Protein AF-A0AAV1RDE3-F1 (afdb_monomer)

Mean predicted aligned error: 12.24 Å

InterPro domains:
  IPR005097 Saccharopine dehydrogenase, NADP binding domain [PF03435] (43-153)
  IPR036291 NAD(P)-binding domain superfamily [SSF51735] (40-179)

pLDDT: mean 77.21, std 23.27, range [25.08, 98.44]

Nearest PDB structures (foldseek):
  8r0c-assembly1_A  TM=6.134E-01  e=8.238E-04  synthetic construct
  8r0c-assembly1_B  TM=4.879E-01  e=3.044E-04  synthetic construct
  8ij8-assembly1_D  TM=4.360E-01  e=4.706E-04  Burkholderia gladioli BSR3
  6le3-assembly1_E  TM=4.334E-01  e=4.420E-03  Lentibacter algarum
  6le3-assembly1_F  TM=4.110E-01  e=5.006E-03  Lentibacter algarum

Foldseek 3Di:
DDDDDDDDPPPPDDPPPPPPDDPDPPDPQLADDDDPVCQAEEDEQACCLPDPSVVVLQVCCRHRVRYQYEYEEQDVVSQVVSCVVSDPSYYYDYADQPDDPDLVSDDHDDQPPDPDPRRLVSCLVVVHAEEDQDQHPNSVVRSVVCVVSNVVSVYHYHYNCHVVPNVVVVVVVVVQVVCVVPDPDHDDDDD

Radius of gyration: 23.21 Å; Cα contacts (8 Å, |Δi|>4): 232; chains: 1; bounding box: 44×48×89 Å

Secondary structure (DSSP, 8-state):
-PPPPP-----------------------------GGGTT-EEEEETTTSHHHHHHHHHHHHH-TT-EEEEEES-HHHHHHHHHHH-TTEEEEE--SS----TTS------SS-SS-HHHHHHHHTT--EE-----HHHHHHHHHTHHHHHHTT--EE-S-BTTTBHHHHHHHHHHHHHHHH-SSPPP---

Sequence (191 aa):
MARQPLLLSKSSISVNACIKERKHDNSNSNTVQLPEKTRNSRVLVLGGTGRVGGSTAIALSKFFPDLRIIIGGRNREKGDAMVAQLGKNSEFTEVNIEIVDSLEAALNGPFQQAEKCNVLEAAIETKTAYVDVCDDTSYALRAKSLKDRALAANIPAITTGGIYPGVSNVMAAELVRAAETESEGKPERLR

Organism: NCBI:txid77055

Structure (mmCIF, N/CA/C/O backbone):
data_AF-A0AAV1RDE3-F1
#
_entry.id   AF-A0AAV1RDE3-F1
#
loop_
_atom_site.group_PDB
_atom_site.id
_atom_site.type_symbol
_atom_site.label_atom_id
_atom_site.label_alt_id
_atom_site.label_comp_id
_atom_site.label_asym_id
_atom_site.label_entity_id
_atom_site.label_seq_id
_atom_site.pdbx_PDB_ins_code
_atom_site.Cartn_x
_atom_site.Cartn_y
_atom_site.Cartn_z
_atom_site.occupancy
_atom_site.B_iso_or_equiv
_atom_site.auth_seq_id
_atom_site.auth_comp_id
_atom_site.auth_asym_id
_atom_site.auth_atom_id
_atom_site.pdbx_PDB_model_num
ATOM 1 N N . MET A 1 1 ? 0.126 30.119 67.493 1.00 44.28 1 MET A N 1
ATOM 2 C CA . MET A 1 1 ? -0.283 28.799 66.962 1.00 44.28 1 MET A CA 1
ATOM 3 C C . MET A 1 1 ? 0.160 28.710 65.511 1.00 44.28 1 MET A C 1
ATOM 5 O O . MET A 1 1 ? -0.408 29.388 64.666 1.00 44.28 1 MET A O 1
ATOM 9 N N . ALA A 1 2 ? 1.245 27.979 65.252 1.00 34.59 2 ALA A N 1
ATOM 10 C CA . ALA A 1 2 ? 1.841 27.828 63.927 1.00 34.59 2 ALA A CA 1
ATOM 11 C C . ALA A 1 2 ? 1.075 26.777 63.104 1.00 34.59 2 ALA A C 1
ATOM 13 O O . ALA A 1 2 ? 0.724 25.721 63.627 1.00 34.59 2 ALA A O 1
ATOM 14 N N . ARG A 1 3 ? 0.808 27.077 61.826 1.00 36.53 3 ARG A N 1
ATOM 15 C CA . ARG A 1 3 ? 0.203 26.148 60.861 1.00 36.53 3 ARG A CA 1
ATOM 16 C C . ARG A 1 3 ? 1.243 25.110 60.427 1.00 36.53 3 ARG A C 1
ATOM 18 O O . ARG A 1 3 ? 2.284 25.484 59.896 1.00 36.53 3 ARG A O 1
ATOM 25 N N . GLN A 1 4 ? 0.949 23.827 60.629 1.00 33.81 4 GLN A N 1
ATOM 26 C CA . GLN A 1 4 ? 1.678 22.727 59.992 1.00 33.81 4 GLN A CA 1
ATOM 27 C C . GLN A 1 4 ? 1.317 22.658 58.497 1.00 33.81 4 GLN A C 1
ATOM 29 O O . GLN A 1 4 ? 0.130 22.719 58.169 1.00 33.81 4 GLN A O 1
ATOM 34 N N . PRO A 1 5 ? 2.290 22.502 57.583 1.00 35.38 5 PRO A N 1
ATOM 35 C CA . PRO A 1 5 ? 2.008 22.135 56.205 1.00 35.38 5 PRO A CA 1
ATOM 36 C C . PRO A 1 5 ? 1.837 20.613 56.076 1.00 35.38 5 PRO A C 1
ATOM 38 O O . PRO A 1 5 ? 2.670 19.835 56.539 1.00 35.38 5 PRO A O 1
ATOM 41 N N . LEU A 1 6 ? 0.747 20.205 55.423 1.00 33.31 6 LEU A N 1
ATOM 42 C CA . LEU A 1 6 ? 0.502 18.836 54.970 1.00 33.31 6 LEU A CA 1
ATOM 43 C C . LEU A 1 6 ? 1.558 18.448 53.923 1.00 33.31 6 LEU A C 1
ATOM 45 O O . LEU A 1 6 ? 1.630 19.041 52.847 1.00 33.31 6 LEU A O 1
ATOM 49 N N . LEU A 1 7 ? 2.375 17.446 54.249 1.00 32.12 7 LEU A N 1
ATOM 50 C CA . LEU A 1 7 ? 3.274 16.775 53.313 1.00 32.12 7 LEU A CA 1
ATOM 51 C C . LEU A 1 7 ? 2.447 15.992 52.281 1.00 32.12 7 LEU A C 1
ATOM 53 O O . LEU A 1 7 ? 1.898 14.939 52.597 1.00 32.12 7 LEU A O 1
ATOM 57 N N . LEU A 1 8 ? 2.385 16.477 51.036 1.00 32.69 8 LEU A N 1
ATOM 58 C CA . LEU A 1 8 ? 2.003 15.644 49.893 1.00 32.69 8 LEU A CA 1
ATOM 59 C C . LEU A 1 8 ? 3.176 14.713 49.560 1.00 32.69 8 LEU A C 1
ATOM 61 O O . LEU A 1 8 ? 4.192 15.151 49.013 1.00 32.69 8 LEU A O 1
ATOM 65 N N . SER A 1 9 ? 3.039 13.424 49.868 1.00 34.53 9 SER A N 1
ATOM 66 C CA . SER A 1 9 ? 3.941 12.398 49.351 1.00 34.53 9 SER A CA 1
ATOM 67 C C . SER A 1 9 ? 3.766 12.301 47.835 1.00 34.53 9 SER A C 1
ATOM 69 O O . SER A 1 9 ? 2.749 11.811 47.347 1.00 34.53 9 SER A O 1
ATOM 71 N N . LYS A 1 10 ? 4.760 12.762 47.072 1.00 36.84 10 LYS A N 1
ATOM 72 C CA . LYS A 1 10 ? 4.852 12.473 45.638 1.00 36.84 10 LYS A CA 1
ATOM 73 C C . LYS A 1 10 ? 5.257 11.010 45.470 1.00 36.84 10 LYS A C 1
ATOM 75 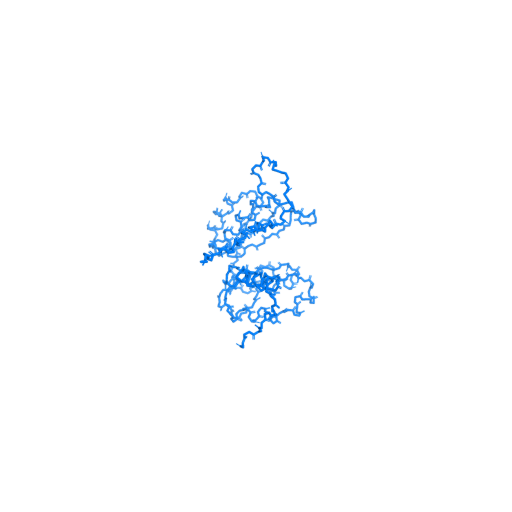O O . LYS A 1 10 ? 6.439 10.697 45.394 1.00 36.84 10 LYS A O 1
ATOM 80 N N . SER A 1 11 ? 4.285 10.110 45.423 1.00 33.06 11 SER A N 1
ATOM 81 C CA . SER A 1 11 ? 4.488 8.783 44.849 1.00 33.06 11 SER A CA 1
ATOM 82 C C . SER A 1 11 ? 4.471 8.929 43.330 1.00 33.06 11 SER A C 1
ATOM 84 O O . SER A 1 11 ? 3.420 8.910 42.696 1.00 33.06 11 SER A O 1
ATOM 86 N N . SER A 1 12 ? 5.648 9.146 42.747 1.00 31.88 12 SER A N 1
ATOM 87 C CA . SER A 1 12 ? 5.883 8.983 41.315 1.00 31.88 12 SER A CA 1
ATOM 88 C C . SER A 1 12 ? 5.676 7.513 40.954 1.00 31.88 12 SER A C 1
ATOM 90 O O . SER A 1 12 ? 6.541 6.675 41.207 1.00 31.88 12 SER A O 1
ATOM 92 N N . ILE A 1 13 ? 4.506 7.199 40.401 1.00 29.16 13 ILE A N 1
ATOM 93 C CA . ILE A 1 13 ? 4.235 5.911 39.770 1.00 29.16 13 ILE A CA 1
ATOM 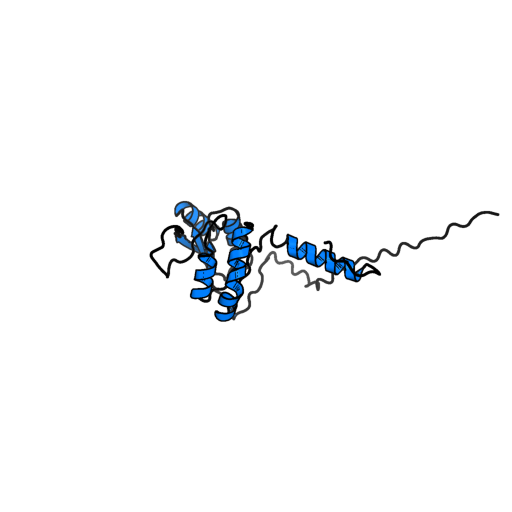94 C C . ILE A 1 13 ? 4.836 5.995 38.368 1.00 29.16 13 ILE A C 1
ATOM 96 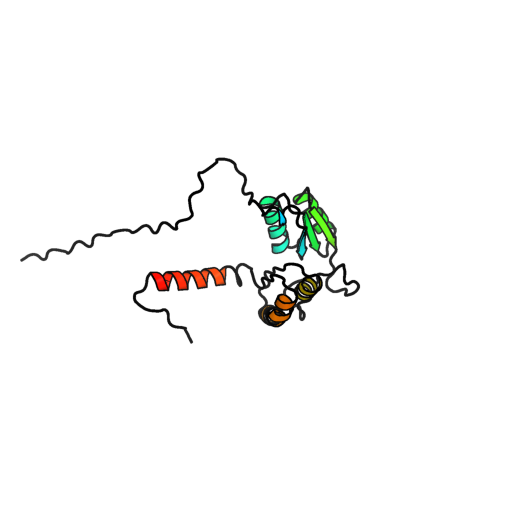O O . ILE A 1 13 ? 4.266 6.609 37.470 1.00 29.16 13 ILE A O 1
ATOM 100 N N . SER A 1 14 ? 6.023 5.417 38.190 1.00 28.84 14 SER A N 1
ATOM 101 C CA . SER A 1 14 ? 6.549 5.138 36.856 1.00 28.84 14 SER A CA 1
ATOM 102 C C . SER A 1 14 ? 5.645 4.097 36.205 1.00 28.84 14 SER A C 1
ATOM 104 O O . SER A 1 14 ? 5.631 2.934 36.612 1.00 28.84 14 SER A O 1
ATOM 106 N N . VAL A 1 15 ? 4.874 4.515 35.204 1.00 29.64 15 VAL A N 1
ATOM 107 C CA . VAL A 1 15 ? 4.113 3.601 34.354 1.00 29.64 15 VAL A CA 1
ATOM 108 C C . VAL A 1 15 ? 5.116 2.893 33.446 1.00 29.64 15 VAL A C 1
ATOM 110 O O . VAL A 1 15 ? 5.488 3.388 32.385 1.00 29.64 15 VAL A O 1
ATOM 113 N N . ASN A 1 16 ? 5.601 1.734 33.890 1.00 28.94 16 ASN A N 1
ATOM 114 C CA . ASN A 1 16 ? 6.301 0.804 33.016 1.00 28.94 16 ASN A CA 1
ATOM 115 C C . ASN A 1 16 ? 5.277 0.254 32.022 1.00 28.94 16 ASN A C 1
ATOM 117 O O . ASN A 1 16 ? 4.482 -0.626 32.356 1.00 28.94 16 ASN A O 1
ATOM 121 N N . ALA A 1 17 ? 5.297 0.767 30.792 1.00 28.77 17 ALA A N 1
ATOM 122 C CA . ALA A 1 17 ? 4.712 0.066 29.663 1.00 28.77 17 ALA A CA 1
ATOM 123 C C . ALA A 1 17 ? 5.377 -1.316 29.608 1.00 28.77 17 ALA A C 1
ATOM 125 O O . ALA A 1 17 ? 6.573 -1.426 29.343 1.00 28.77 17 ALA A O 1
ATOM 126 N N . CYS A 1 18 ? 4.623 -2.368 29.929 1.00 25.08 18 CYS A N 1
ATOM 127 C CA . CYS A 1 18 ? 5.100 -3.744 29.884 1.00 25.08 18 CYS A CA 1
ATOM 128 C C . CYS A 1 18 ? 5.276 -4.164 28.417 1.00 25.08 18 CYS A C 1
ATOM 130 O O . CYS A 1 18 ? 4.480 -4.907 27.848 1.00 25.08 18 CYS A O 1
ATOM 132 N N . ILE A 1 19 ? 6.339 -3.670 27.786 1.00 32.28 19 ILE A N 1
ATOM 133 C CA . ILE A 1 19 ? 7.011 -4.399 26.725 1.00 32.28 19 ILE A CA 1
ATOM 134 C C . ILE A 1 19 ? 7.752 -5.497 27.465 1.00 32.28 19 ILE A C 1
ATOM 136 O O . ILE A 1 19 ? 8.656 -5.231 28.249 1.00 32.28 19 ILE A O 1
ATOM 140 N N . LYS A 1 20 ? 7.320 -6.739 27.266 1.00 27.59 20 LYS A N 1
ATOM 141 C CA . LYS A 1 20 ? 8.021 -7.920 27.761 1.00 27.59 20 LYS A CA 1
ATOM 142 C C . LYS A 1 20 ? 9.473 -7.819 27.274 1.00 27.59 20 LYS A C 1
ATOM 144 O O . LYS A 1 20 ? 9.722 -8.051 26.091 1.00 27.59 20 LYS A O 1
ATOM 149 N N . GLU A 1 21 ? 10.395 -7.411 28.149 1.00 27.27 21 GLU A N 1
ATOM 150 C CA . GLU A 1 21 ? 11.817 -7.302 27.833 1.00 27.27 21 GLU A CA 1
ATOM 151 C C . GLU A 1 21 ? 12.296 -8.678 27.368 1.00 27.27 21 GLU A C 1
ATOM 153 O O . GLU A 1 21 ? 12.456 -9.619 28.151 1.00 27.27 21 GLU A O 1
ATOM 158 N N . ARG A 1 22 ? 12.480 -8.832 26.054 1.00 35.59 22 ARG A N 1
ATOM 159 C CA . ARG A 1 22 ? 13.320 -9.904 25.540 1.00 35.59 22 ARG A CA 1
ATOM 160 C C . ARG A 1 22 ? 14.742 -9.517 25.912 1.00 35.59 22 ARG A C 1
ATOM 162 O O . ARG A 1 22 ? 15.175 -8.411 25.600 1.00 35.59 22 ARG A O 1
ATOM 169 N N . LYS A 1 23 ? 15.421 -10.425 26.615 1.00 30.19 23 LYS A N 1
ATOM 170 C CA . LYS A 1 23 ? 16.834 -10.308 26.977 1.00 30.19 23 LYS A CA 1
ATOM 171 C C . LYS A 1 23 ? 17.627 -9.759 25.792 1.00 30.19 23 LYS A C 1
ATOM 173 O O . LYS A 1 23 ? 17.466 -10.228 24.667 1.00 30.19 23 LYS A O 1
ATOM 178 N N . HIS A 1 24 ? 18.433 -8.747 26.083 1.00 35.09 24 HIS A N 1
ATOM 179 C CA . HIS A 1 24 ? 19.333 -8.088 25.151 1.00 35.09 24 HIS A CA 1
ATOM 180 C C . HIS A 1 24 ? 20.398 -9.098 24.695 1.00 35.09 24 HIS A C 1
ATOM 182 O O . HIS A 1 24 ? 21.440 -9.243 25.329 1.00 35.09 24 HIS A O 1
ATOM 188 N N . ASP A 1 25 ? 20.115 -9.829 23.617 1.00 35.22 25 ASP A N 1
ATOM 189 C CA . ASP A 1 25 ? 21.158 -10.486 22.840 1.00 35.22 25 ASP A CA 1
ATOM 190 C C . ASP A 1 25 ? 21.789 -9.423 21.948 1.00 35.22 25 ASP A C 1
ATOM 192 O O . ASP A 1 25 ? 21.145 -8.832 21.079 1.00 35.22 25 ASP A O 1
ATOM 196 N N . ASN A 1 26 ? 23.065 -9.160 22.213 1.00 38.12 26 ASN A N 1
ATOM 197 C CA . ASN A 1 26 ? 23.894 -8.159 21.560 1.00 38.12 26 ASN A CA 1
ATOM 198 C C . ASN A 1 26 ? 24.269 -8.620 20.135 1.00 38.12 26 ASN A C 1
ATOM 200 O O . ASN A 1 26 ? 25.432 -8.865 19.821 1.00 38.12 26 ASN A O 1
ATOM 204 N N . SER A 1 27 ? 23.262 -8.788 19.277 1.00 40.53 27 SER A N 1
ATOM 205 C CA . SER A 1 27 ? 23.416 -9.002 17.842 1.00 40.53 27 SER A CA 1
ATOM 206 C C . SER A 1 27 ? 22.613 -7.927 17.120 1.00 40.53 27 SER A C 1
ATOM 208 O O . SER A 1 27 ? 21.412 -7.768 17.322 1.00 40.53 27 SER A O 1
ATOM 210 N N . ASN A 1 28 ? 23.306 -7.137 16.313 1.00 46.47 28 ASN A N 1
ATOM 211 C CA . ASN A 1 28 ? 22.811 -5.929 15.664 1.00 46.47 28 ASN A CA 1
ATOM 212 C C . ASN A 1 28 ? 21.883 -6.243 14.468 1.00 46.47 28 ASN A C 1
ATOM 214 O O . ASN A 1 28 ? 22.069 -5.713 13.374 1.00 46.47 28 ASN A O 1
ATOM 218 N N . SER A 1 29 ? 20.922 -7.152 14.642 1.00 50.72 29 SER A N 1
ATOM 219 C CA . SER A 1 29 ? 20.036 -7.618 13.577 1.00 50.72 29 SER A CA 1
ATOM 220 C C . SER A 1 29 ? 18.592 -7.250 13.893 1.00 50.72 29 SER A C 1
ATOM 222 O O . SER A 1 29 ? 17.875 -7.996 14.556 1.00 50.72 29 SER A O 1
ATOM 224 N N . ASN A 1 30 ? 18.149 -6.101 13.375 1.00 62.34 30 ASN A N 1
ATOM 225 C CA . ASN A 1 30 ? 16.749 -5.645 13.361 1.00 62.34 30 ASN A CA 1
ATOM 226 C C . ASN A 1 30 ? 15.849 -6.534 12.470 1.00 62.34 30 ASN A C 1
ATOM 228 O O . ASN A 1 30 ? 14.962 -6.046 11.781 1.00 62.34 30 ASN A O 1
ATOM 232 N N . THR A 1 31 ? 16.082 -7.840 12.420 1.00 65.00 31 THR A N 1
ATOM 233 C CA . THR A 1 31 ? 15.308 -8.783 11.612 1.00 65.00 31 THR A CA 1
ATOM 234 C C . THR A 1 31 ? 14.083 -9.253 12.373 1.00 65.00 31 THR A C 1
ATOM 236 O O . THR A 1 31 ? 14.187 -9.798 13.474 1.00 65.00 31 THR A O 1
ATOM 239 N N . VAL A 1 32 ? 12.916 -9.094 11.758 1.00 73.69 32 VAL A N 1
ATOM 240 C CA . VAL A 1 32 ? 11.655 -9.618 12.280 1.00 73.69 32 VAL A CA 1
ATOM 241 C C . VAL A 1 32 ? 11.426 -10.998 11.667 1.00 73.69 32 VAL A C 1
ATOM 243 O O . VAL A 1 32 ? 11.454 -11.158 10.449 1.00 73.69 32 VAL A O 1
ATOM 246 N N . GLN A 1 33 ? 11.193 -12.013 12.502 1.00 73.00 33 GLN A N 1
ATOM 247 C CA . GLN A 1 33 ? 10.887 -13.355 12.005 1.00 73.00 33 GLN A CA 1
ATOM 248 C C . GLN A 1 33 ? 9.476 -13.390 11.410 1.00 73.00 33 GLN A C 1
ATOM 250 O O . GLN A 1 33 ? 8.487 -13.239 12.129 1.00 73.00 33 GLN A O 1
ATOM 255 N N . LEU A 1 34 ? 9.388 -13.602 10.095 1.00 71.38 34 LEU A N 1
ATOM 256 C CA . LEU A 1 34 ? 8.119 -13.847 9.416 1.00 71.38 34 LEU A CA 1
ATOM 257 C C . LEU A 1 34 ? 7.598 -15.256 9.736 1.00 71.38 34 LEU A C 1
ATOM 259 O O . LEU A 1 34 ? 8.396 -16.198 9.810 1.00 71.38 34 LEU A O 1
ATOM 263 N N . PRO A 1 35 ? 6.269 -15.439 9.856 1.00 78.12 35 PRO A N 1
ATOM 264 C CA . PRO A 1 35 ? 5.664 -16.766 9.830 1.00 78.12 35 PRO A CA 1
ATOM 265 C C . PRO A 1 35 ? 6.162 -17.568 8.620 1.00 78.12 35 PRO A C 1
ATOM 267 O O . PRO A 1 35 ? 6.288 -17.009 7.526 1.00 78.12 35 PRO A O 1
ATOM 270 N N . GLU A 1 36 ? 6.392 -18.876 8.776 1.00 73.00 36 GLU A N 1
ATOM 271 C CA . GLU A 1 36 ? 6.938 -19.723 7.697 1.00 73.00 36 GLU A CA 1
ATOM 272 C C . GLU A 1 36 ? 6.130 -19.628 6.399 1.00 73.00 36 GLU A C 1
ATOM 274 O O . GLU A 1 36 ? 6.705 -19.537 5.319 1.00 73.00 36 GLU A O 1
ATOM 279 N N . LYS A 1 37 ? 4.799 -19.532 6.510 1.00 74.12 37 LYS A N 1
ATOM 280 C CA . LYS A 1 37 ? 3.873 -19.364 5.378 1.00 74.12 37 LYS A CA 1
ATOM 281 C C . LYS A 1 37 ? 4.147 -18.112 4.529 1.00 74.12 37 LYS A C 1
ATOM 283 O O . LYS A 1 37 ? 3.726 -18.052 3.380 1.00 74.12 37 LYS A O 1
ATOM 288 N N . THR A 1 38 ? 4.808 -17.108 5.098 1.00 76.69 38 THR A N 1
ATOM 289 C CA . THR A 1 38 ? 5.115 -15.824 4.445 1.00 76.69 38 THR A CA 1
ATOM 290 C C . THR A 1 38 ? 6.595 -15.650 4.106 1.00 76.69 38 THR A C 1
ATOM 292 O O . THR A 1 38 ? 6.982 -14.623 3.545 1.00 76.69 38 THR A O 1
ATOM 295 N N . ARG A 1 39 ? 7.434 -16.645 4.420 1.00 76.25 39 ARG A N 1
ATOM 296 C CA . ARG A 1 39 ? 8.839 -16.665 4.004 1.00 76.25 39 ARG A CA 1
ATOM 297 C C . ARG A 1 39 ? 8.882 -16.736 2.471 1.00 76.25 39 ARG A C 1
ATOM 299 O O . ARG A 1 39 ? 8.143 -17.516 1.876 1.00 76.25 39 ARG A O 1
ATOM 306 N N . ASN A 1 40 ? 9.707 -15.919 1.815 1.00 81.31 40 ASN A N 1
ATOM 307 C CA . ASN A 1 40 ? 9.796 -15.828 0.345 1.00 81.31 40 ASN A CA 1
ATOM 308 C C . ASN A 1 40 ? 8.553 -15.275 -0.381 1.00 81.31 40 ASN A C 1
ATOM 310 O O . ASN A 1 40 ? 8.454 -15.383 -1.618 1.00 81.31 40 ASN A O 1
ATOM 314 N N . SER A 1 41 ? 7.622 -14.650 0.351 1.00 88.94 41 SER A N 1
ATOM 315 C CA . SER A 1 41 ? 6.514 -1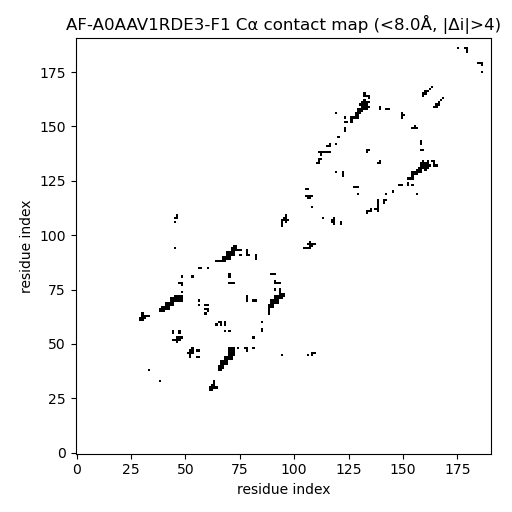3.897 -0.243 1.00 88.94 41 SER A CA 1
ATOM 316 C C . SER A 1 41 ? 7.021 -12.796 -1.174 1.00 88.94 41 SER A C 1
ATOM 318 O O . SER A 1 41 ? 8.076 -12.197 -0.949 1.00 88.94 41 SER A O 1
ATOM 320 N N . ARG A 1 42 ? 6.249 -12.530 -2.231 1.00 93.44 42 ARG A N 1
ATOM 321 C CA . ARG A 1 42 ? 6.499 -11.423 -3.159 1.00 93.44 42 ARG A CA 1
ATOM 322 C C . ARG A 1 42 ? 5.769 -10.180 -2.665 1.00 93.44 42 ARG A C 1
ATOM 324 O O . ARG A 1 42 ? 4.600 -10.271 -2.299 1.00 93.44 42 ARG A O 1
ATOM 331 N N . VAL A 1 43 ? 6.447 -9.038 -2.678 1.00 94.69 43 VAL A N 1
ATOM 332 C CA . VAL A 1 43 ? 5.873 -7.737 -2.320 1.00 94.69 43 VAL A CA 1
ATOM 333 C C . VAL A 1 43 ? 6.157 -6.755 -3.441 1.00 94.69 43 VAL A C 1
ATOM 335 O O . VAL A 1 43 ? 7.315 -6.481 -3.739 1.00 94.69 43 VAL A O 1
ATOM 338 N N . LEU A 1 44 ? 5.103 -6.214 -4.046 1.00 94.50 44 LEU A N 1
ATOM 339 C CA . LEU A 1 44 ? 5.207 -5.175 -5.064 1.00 94.50 44 LEU A CA 1
ATOM 340 C C . LEU A 1 44 ? 5.018 -3.800 -4.429 1.00 94.50 44 LEU A C 1
ATOM 342 O O . LEU A 1 44 ? 3.972 -3.501 -3.860 1.00 94.50 44 LEU A O 1
ATOM 346 N N . VAL A 1 45 ? 6.050 -2.965 -4.533 1.00 94.44 45 VAL A N 1
ATOM 347 C CA . VAL A 1 45 ? 6.057 -1.589 -4.039 1.00 94.44 45 VAL A CA 1
ATOM 348 C C . VAL A 1 45 ? 5.870 -0.632 -5.209 1.00 94.44 45 VAL A C 1
ATOM 350 O O . VAL A 1 45 ? 6.803 -0.338 -5.960 1.00 94.44 45 VAL A O 1
ATOM 353 N N . LEU A 1 46 ? 4.651 -0.126 -5.358 1.00 91.44 46 LEU A N 1
ATOM 354 C CA . LEU A 1 46 ? 4.307 0.847 -6.391 1.00 91.44 46 LEU A CA 1
ATOM 355 C C . LEU A 1 46 ? 4.738 2.248 -6.003 1.00 91.44 46 LEU A C 1
ATOM 357 O O . LEU A 1 46 ? 4.614 2.661 -4.851 1.00 91.44 46 LEU A O 1
ATOM 361 N N . GLY A 1 47 ? 5.249 2.992 -6.982 1.00 89.44 47 GLY A N 1
ATOM 362 C CA . GLY A 1 47 ? 5.968 4.223 -6.677 1.00 89.44 47 GLY A CA 1
ATOM 363 C C . GLY A 1 47 ? 7.255 3.935 -5.898 1.00 89.44 47 GLY A C 1
ATOM 364 O O . GLY A 1 47 ? 7.735 4.805 -5.171 1.00 89.44 47 GLY A O 1
ATOM 365 N N . GLY A 1 48 ? 7.822 2.731 -6.050 1.00 92.25 48 GLY A N 1
ATOM 366 C CA . GLY A 1 48 ? 9.046 2.300 -5.373 1.00 92.25 48 GLY A CA 1
ATOM 367 C C . GLY A 1 48 ? 10.283 3.116 -5.763 1.00 92.25 48 GLY A C 1
ATOM 368 O O . GLY A 1 48 ? 11.255 3.156 -5.022 1.00 92.25 48 GLY A O 1
ATOM 369 N N . THR A 1 49 ? 10.227 3.850 -6.878 1.00 92.19 49 THR A N 1
ATOM 370 C CA . THR A 1 49 ? 11.257 4.827 -7.277 1.00 92.19 49 THR A CA 1
ATOM 371 C C . THR A 1 49 ? 11.050 6.219 -6.656 1.00 92.19 49 THR A C 1
ATOM 373 O O . THR A 1 49 ? 11.789 7.154 -6.964 1.00 92.19 49 THR A O 1
ATOM 376 N N . GLY A 1 50 ? 9.987 6.411 -5.868 1.00 90.94 50 GLY A N 1
ATOM 377 C CA . GLY A 1 50 ? 9.651 7.659 -5.182 1.00 90.94 50 GLY A CA 1
ATOM 378 C C . GLY A 1 50 ? 10.154 7.697 -3.736 1.00 90.94 50 GLY A C 1
ATOM 379 O O . GLY A 1 50 ? 10.674 6.716 -3.216 1.00 90.94 50 GLY A O 1
ATOM 380 N N . ARG A 1 51 ? 9.961 8.835 -3.053 1.00 91.06 51 ARG A N 1
ATOM 381 C CA . ARG A 1 51 ? 10.458 9.045 -1.676 1.00 91.06 51 ARG A CA 1
ATOM 382 C C . ARG A 1 51 ? 9.903 8.027 -0.677 1.00 91.06 51 ARG A C 1
ATOM 384 O O . ARG A 1 51 ? 10.671 7.394 0.044 1.00 91.06 51 ARG A O 1
ATOM 391 N N . VAL A 1 52 ? 8.576 7.887 -0.636 1.00 91.69 52 VAL A N 1
ATOM 392 C CA . VAL A 1 52 ? 7.896 7.013 0.331 1.00 91.69 52 VAL A CA 1
ATOM 393 C C . VAL A 1 52 ? 8.083 5.550 -0.059 1.00 91.69 52 VAL A C 1
ATOM 395 O O . VAL A 1 52 ? 8.652 4.799 0.721 1.00 91.69 52 VAL A O 1
ATOM 398 N N . GLY A 1 53 ? 7.721 5.172 -1.291 1.00 92.81 53 GLY A N 1
ATOM 399 C CA . GLY A 1 53 ? 7.866 3.795 -1.772 1.00 92.81 53 GLY A CA 1
ATOM 400 C C . GLY A 1 53 ? 9.307 3.278 -1.717 1.00 92.81 53 GLY A C 1
ATOM 401 O O . GLY A 1 53 ? 9.533 2.166 -1.254 1.00 92.81 53 GLY A O 1
ATOM 402 N N . GLY A 1 54 ? 10.299 4.091 -2.095 1.00 95.06 54 GLY A N 1
ATOM 403 C CA . GLY A 1 54 ? 11.710 3.709 -1.993 1.00 95.06 54 GLY A CA 1
ATOM 404 C C . GLY A 1 54 ? 12.157 3.490 -0.547 1.00 95.06 54 GLY A C 1
ATOM 405 O O . GLY A 1 54 ? 12.777 2.474 -0.238 1.00 95.06 54 GLY A O 1
ATOM 406 N N . SER A 1 55 ? 11.767 4.384 0.369 1.00 95.31 55 SER A N 1
ATOM 407 C CA . SER A 1 55 ? 12.041 4.205 1.804 1.00 95.31 55 SER A CA 1
ATOM 408 C C . SER A 1 55 ? 11.368 2.947 2.360 1.00 95.31 55 SER A C 1
ATOM 410 O O . SER A 1 55 ? 11.985 2.211 3.128 1.00 95.31 55 SER A O 1
ATOM 412 N N . THR A 1 56 ? 10.133 2.658 1.935 1.00 95.31 56 THR A N 1
ATOM 413 C CA . THR A 1 56 ? 9.413 1.428 2.287 1.00 95.31 56 THR A CA 1
ATOM 414 C C . THR A 1 56 ? 10.144 0.190 1.776 1.00 95.31 56 THR A C 1
ATOM 416 O O . THR A 1 56 ? 10.340 -0.745 2.545 1.00 95.31 56 THR A O 1
ATOM 419 N N . ALA A 1 57 ? 10.599 0.180 0.522 1.00 95.81 57 ALA A N 1
ATOM 420 C CA . ALA A 1 57 ? 11.333 -0.948 -0.046 1.00 95.81 57 ALA A CA 1
ATOM 421 C C . ALA A 1 57 ? 12.654 -1.217 0.697 1.00 95.81 57 ALA A C 1
ATOM 423 O O . ALA A 1 57 ? 12.952 -2.363 1.030 1.00 95.81 57 ALA A O 1
ATOM 424 N N . ILE A 1 58 ? 13.402 -0.160 1.035 1.00 96.19 58 ILE A N 1
ATOM 425 C CA . ILE A 1 58 ? 14.639 -0.253 1.829 1.00 96.19 58 ILE A CA 1
ATOM 426 C C . ILE A 1 58 ? 14.356 -0.772 3.243 1.00 96.19 58 ILE A C 1
ATOM 428 O O . ILE A 1 58 ? 15.132 -1.556 3.786 1.00 96.19 58 ILE A O 1
ATOM 432 N N . ALA A 1 59 ? 13.270 -0.324 3.874 1.00 95.06 59 ALA A N 1
ATOM 433 C CA . ALA A 1 59 ? 12.887 -0.824 5.187 1.00 95.06 59 ALA A CA 1
ATOM 434 C C . ALA A 1 59 ? 12.519 -2.313 5.111 1.00 95.06 59 ALA A C 1
ATOM 436 O O . ALA A 1 59 ? 13.040 -3.109 5.890 1.00 95.06 59 ALA A O 1
ATOM 437 N N . LEU A 1 60 ? 11.684 -2.703 4.144 1.00 93.81 60 LEU A N 1
ATOM 438 C CA . LEU A 1 60 ? 11.271 -4.091 3.948 1.00 93.81 60 LEU A CA 1
ATOM 439 C C . LEU A 1 60 ? 12.467 -5.021 3.721 1.00 93.81 60 LEU A C 1
ATOM 441 O O . LEU A 1 60 ? 12.518 -6.069 4.356 1.00 93.81 60 LEU A O 1
ATOM 445 N N . SER A 1 61 ? 13.448 -4.631 2.899 1.00 94.12 61 SER A N 1
ATOM 446 C CA . SER A 1 61 ? 14.629 -5.471 2.648 1.00 94.12 61 SER A CA 1
ATOM 447 C C . SER A 1 61 ? 15.486 -5.678 3.899 1.00 94.12 61 SER A C 1
ATOM 449 O O . SER A 1 61 ? 16.054 -6.752 4.088 1.00 94.12 61 SER A O 1
ATOM 451 N N . LYS A 1 62 ? 15.551 -4.675 4.784 1.00 93.25 62 LYS A N 1
ATOM 452 C CA . LYS A 1 62 ? 16.297 -4.746 6.050 1.00 93.25 62 LYS A CA 1
ATOM 453 C C . LYS A 1 62 ? 15.577 -5.568 7.115 1.00 93.25 62 LYS A C 1
ATOM 455 O O . LYS A 1 62 ? 16.206 -6.389 7.774 1.00 93.25 62 LYS A O 1
ATOM 460 N N . PHE A 1 63 ? 14.279 -5.331 7.309 1.00 91.69 63 PHE A N 1
ATOM 461 C CA . PHE A 1 63 ? 13.494 -6.023 8.336 1.00 91.69 63 PHE A CA 1
ATOM 462 C C . PHE A 1 63 ? 13.181 -7.472 7.944 1.00 91.69 63 PHE A C 1
ATOM 464 O O . PHE A 1 63 ? 13.071 -8.329 8.825 1.00 91.69 63 PHE A O 1
ATOM 471 N N . PHE A 1 64 ? 13.061 -7.741 6.640 1.00 90.44 64 PHE A N 1
ATOM 472 C CA . PHE A 1 64 ? 12.610 -9.013 6.084 1.00 90.44 64 PHE A CA 1
ATOM 473 C C . PHE A 1 64 ? 13.461 -9.443 4.868 1.00 90.44 64 PHE A C 1
ATOM 475 O O . PHE A 1 64 ? 12.992 -9.394 3.728 1.00 90.44 64 PHE A O 1
ATOM 482 N N . PRO A 1 65 ? 14.705 -9.905 5.088 1.00 89.62 65 PRO A N 1
ATOM 483 C CA . PRO A 1 65 ? 15.647 -10.244 4.011 1.00 89.62 65 PRO A CA 1
ATOM 484 C C . PRO A 1 65 ? 15.188 -11.407 3.112 1.00 89.62 65 PRO A C 1
ATOM 486 O O . PRO A 1 65 ? 15.648 -11.542 1.976 1.00 89.62 65 PRO A O 1
ATOM 489 N N . ASP A 1 66 ? 14.258 -12.228 3.601 1.00 90.06 66 ASP A N 1
ATOM 490 C CA . ASP A 1 66 ? 13.675 -13.344 2.854 1.00 90.06 66 ASP A CA 1
ATOM 491 C C . ASP A 1 66 ? 12.545 -12.906 1.903 1.00 90.06 66 ASP A C 1
ATOM 493 O O . ASP A 1 66 ? 11.994 -13.742 1.193 1.00 90.06 66 ASP A O 1
ATOM 497 N N . LEU A 1 67 ? 12.133 -11.632 1.883 1.00 91.88 67 LEU A N 1
ATOM 498 C CA . LEU A 1 67 ? 11.106 -11.166 0.944 1.00 91.88 67 LEU A CA 1
ATOM 499 C C . LEU A 1 67 ? 11.668 -10.979 -0.463 1.00 91.88 67 LEU A C 1
ATOM 501 O O . LEU A 1 67 ? 12.785 -10.502 -0.649 1.00 91.88 67 LEU A O 1
ATOM 505 N N . ARG A 1 68 ? 10.836 -11.278 -1.465 1.00 94.88 68 ARG A N 1
ATOM 506 C CA . ARG A 1 68 ? 11.091 -10.915 -2.863 1.00 94.88 68 ARG A CA 1
ATOM 507 C C . ARG A 1 68 ? 10.420 -9.582 -3.166 1.00 94.88 68 ARG A C 1
ATOM 509 O O . ARG A 1 68 ? 9.197 -9.523 -3.283 1.00 94.88 68 ARG A O 1
ATOM 516 N N . ILE A 1 69 ? 11.208 -8.519 -3.258 1.00 95.62 69 ILE A N 1
ATOM 517 C CA . ILE A 1 69 ? 10.713 -7.151 -3.413 1.00 95.62 69 ILE A CA 1
ATOM 518 C C . ILE A 1 69 ? 10.724 -6.760 -4.889 1.00 95.62 69 ILE A C 1
ATOM 520 O O . ILE A 1 69 ? 11.759 -6.758 -5.543 1.00 95.62 69 ILE A O 1
ATOM 524 N N . ILE A 1 70 ? 9.563 -6.381 -5.403 1.00 96.00 70 ILE A N 1
ATOM 525 C CA . ILE A 1 70 ? 9.380 -5.912 -6.772 1.00 96.00 70 ILE A CA 1
ATOM 526 C C . ILE A 1 70 ? 9.181 -4.402 -6.710 1.00 96.00 70 ILE A C 1
ATOM 528 O O . ILE A 1 70 ? 8.237 -3.913 -6.087 1.00 96.00 70 ILE A O 1
ATOM 532 N N . ILE A 1 71 ? 10.068 -3.650 -7.346 1.00 95.44 71 ILE A N 1
ATOM 533 C CA . ILE A 1 71 ? 9.982 -2.197 -7.441 1.00 95.44 71 ILE A CA 1
ATOM 534 C C . ILE A 1 71 ? 9.143 -1.857 -8.667 1.00 95.44 71 ILE A C 1
ATOM 536 O O . ILE A 1 71 ? 9.551 -2.125 -9.792 1.00 95.44 71 ILE A O 1
ATOM 540 N N . GLY A 1 72 ? 7.963 -1.277 -8.446 1.00 91.56 72 GLY A N 1
ATOM 541 C CA . GLY A 1 72 ? 7.077 -0.799 -9.503 1.00 91.56 72 GLY A CA 1
ATOM 542 C C . GLY A 1 72 ? 7.224 0.707 -9.708 1.00 91.56 72 GLY A C 1
ATOM 543 O O . GLY A 1 72 ? 7.025 1.493 -8.774 1.00 91.56 72 GLY A O 1
ATOM 544 N N . GLY A 1 73 ? 7.551 1.137 -10.926 1.00 88.38 73 GLY A N 1
ATOM 545 C CA . GLY A 1 73 ? 7.661 2.558 -11.261 1.00 88.38 73 GLY A CA 1
ATOM 546 C C . GLY A 1 73 ? 7.744 2.828 -12.761 1.00 88.38 73 GLY A C 1
ATOM 547 O O . GLY A 1 73 ? 7.843 1.908 -13.558 1.00 88.38 73 GLY A O 1
ATOM 548 N N . ARG A 1 74 ? 7.722 4.109 -13.145 1.00 86.25 74 ARG A N 1
ATOM 549 C CA . ARG A 1 74 ? 7.725 4.540 -14.559 1.00 86.25 74 ARG A CA 1
ATOM 550 C C . ARG A 1 74 ? 9.119 4.726 -15.161 1.00 86.25 74 ARG A C 1
ATOM 552 O O . ARG A 1 74 ? 9.256 4.837 -16.367 1.00 86.25 74 ARG A O 1
ATOM 559 N N . ASN A 1 75 ? 10.147 4.872 -14.326 1.00 90.56 75 ASN A N 1
ATOM 560 C CA . ASN A 1 75 ? 11.496 5.202 -14.778 1.00 90.56 75 ASN A CA 1
ATOM 561 C C . ASN A 1 75 ? 12.414 4.002 -14.533 1.00 90.56 75 ASN A C 1
ATOM 563 O O . ASN A 1 75 ? 12.736 3.710 -13.379 1.00 90.56 75 ASN A O 1
ATOM 567 N N . ARG A 1 76 ? 12.815 3.338 -15.625 1.00 91.94 76 ARG A N 1
ATOM 568 C CA . ARG A 1 76 ? 13.697 2.165 -15.615 1.00 91.94 76 ARG A CA 1
ATOM 569 C C . ARG A 1 76 ? 15.018 2.432 -14.908 1.00 91.94 76 ARG A C 1
ATOM 571 O O . ARG A 1 76 ? 15.362 1.694 -14.001 1.00 91.94 76 ARG A O 1
ATOM 578 N N . GLU A 1 77 ? 15.691 3.528 -15.240 1.00 96.38 77 GLU A N 1
ATOM 579 C CA . GLU A 1 77 ? 16.988 3.898 -14.659 1.00 96.38 77 GLU A CA 1
ATOM 580 C C . GLU A 1 77 ? 16.920 4.049 -13.128 1.00 96.38 77 GLU A C 1
ATOM 582 O O . GLU A 1 77 ? 17.734 3.488 -12.396 1.00 96.38 77 GLU A O 1
ATOM 587 N N . LYS A 1 78 ? 15.898 4.747 -12.613 1.00 96.06 78 LYS A N 1
ATOM 588 C CA . LYS A 1 78 ? 15.656 4.863 -11.163 1.00 96.06 78 LYS A CA 1
ATOM 589 C C . LYS A 1 78 ? 15.280 3.524 -10.533 1.00 96.06 78 LYS A C 1
ATOM 591 O O . LYS A 1 78 ? 15.594 3.289 -9.368 1.00 96.06 78 LYS A O 1
ATOM 596 N N . GLY A 1 79 ? 14.576 2.682 -11.282 1.00 96.06 79 GLY A N 1
ATOM 597 C CA . GLY A 1 79 ? 14.245 1.315 -10.905 1.00 96.06 79 GLY A CA 1
ATOM 598 C C . GLY A 1 79 ? 15.484 0.452 -10.707 1.00 96.06 79 GLY A C 1
ATOM 599 O O . GLY A 1 79 ? 15.663 -0.125 -9.637 1.00 96.06 79 GLY A O 1
ATOM 600 N N . ASP A 1 80 ? 16.366 0.439 -11.701 1.00 96.69 80 ASP A N 1
ATOM 601 C CA . ASP A 1 80 ? 17.616 -0.318 -11.696 1.00 96.69 80 ASP A CA 1
ATOM 602 C C . ASP A 1 80 ? 18.549 0.167 -10.580 1.00 96.69 80 ASP A C 1
ATOM 604 O O . ASP A 1 80 ? 19.130 -0.646 -9.862 1.00 96.69 80 ASP A O 1
ATOM 608 N N . ALA A 1 81 ? 18.625 1.484 -10.350 1.00 97.44 81 ALA A N 1
ATOM 609 C CA . ALA A 1 81 ? 19.365 2.051 -9.224 1.00 97.44 81 ALA A CA 1
ATOM 610 C C . ALA A 1 81 ? 18.822 1.572 -7.862 1.00 97.44 81 ALA A C 1
ATOM 612 O O . ALA A 1 81 ? 19.602 1.242 -6.966 1.00 97.44 81 ALA A O 1
ATOM 613 N N . MET A 1 82 ? 17.495 1.487 -7.705 1.00 97.50 82 MET A N 1
ATOM 614 C CA . MET A 1 82 ? 16.875 0.963 -6.484 1.00 97.50 82 MET A CA 1
ATOM 615 C C . MET A 1 82 ? 17.145 -0.539 -6.315 1.00 97.50 82 MET A C 1
ATOM 617 O O . MET A 1 82 ? 17.504 -0.970 -5.225 1.00 97.50 82 MET A O 1
ATOM 621 N N . VAL A 1 83 ? 17.036 -1.340 -7.377 1.00 97.44 83 VAL A N 1
ATOM 622 C CA . VAL A 1 83 ? 17.368 -2.778 -7.341 1.00 97.44 83 VAL A CA 1
ATOM 623 C C . VAL A 1 83 ? 18.834 -2.992 -6.964 1.00 97.44 83 VAL A C 1
ATOM 625 O O . VAL A 1 83 ? 19.131 -3.796 -6.082 1.00 97.44 83 VAL A O 1
ATOM 628 N N . ALA A 1 84 ? 19.755 -2.220 -7.547 1.00 97.31 84 ALA A N 1
ATOM 629 C CA . ALA A 1 84 ? 21.170 -2.262 -7.186 1.00 97.31 84 ALA A CA 1
ATOM 630 C C . ALA A 1 84 ? 21.403 -1.911 -5.705 1.00 97.31 84 ALA A C 1
ATOM 632 O O . ALA A 1 84 ? 22.248 -2.523 -5.052 1.00 97.31 84 ALA A O 1
ATOM 633 N N . GLN A 1 85 ? 20.631 -0.966 -5.158 1.00 96.50 85 GLN A N 1
ATOM 634 C CA . GLN A 1 85 ? 20.688 -0.592 -3.746 1.00 96.50 85 GLN A CA 1
ATOM 635 C C . GLN A 1 85 ? 20.135 -1.683 -2.811 1.00 96.50 85 GLN A C 1
ATOM 637 O O . GLN A 1 85 ? 20.680 -1.884 -1.725 1.00 96.50 85 GLN A O 1
ATOM 642 N N . LEU A 1 86 ? 19.045 -2.358 -3.188 1.00 95.56 86 LEU A N 1
ATOM 643 C CA . LEU A 1 86 ? 18.414 -3.400 -2.367 1.00 95.56 86 LEU A CA 1
ATOM 644 C C . LEU A 1 86 ? 19.180 -4.728 -2.421 1.00 95.56 86 LEU A C 1
ATOM 646 O O . LEU A 1 86 ? 19.240 -5.443 -1.421 1.00 95.56 86 LEU A O 1
ATOM 650 N N . GLY A 1 87 ? 19.793 -5.043 -3.563 1.00 93.44 87 GLY A N 1
ATOM 651 C CA . GLY A 1 87 ? 20.590 -6.246 -3.761 1.00 93.44 87 GLY A CA 1
ATOM 652 C C . GLY A 1 87 ? 19.740 -7.488 -4.040 1.00 93.44 87 GLY A C 1
ATOM 653 O O . GLY A 1 87 ? 18.830 -7.474 -4.870 1.00 93.44 87 GLY A O 1
ATOM 654 N N . LYS A 1 88 ? 20.079 -8.607 -3.387 1.00 90.00 88 LYS A N 1
ATOM 655 C CA . LYS A 1 88 ? 19.436 -9.909 -3.634 1.00 90.00 88 LYS A CA 1
ATOM 656 C C . LYS A 1 88 ? 17.934 -9.854 -3.343 1.00 90.00 88 LYS A C 1
ATOM 658 O O . LYS A 1 88 ? 17.486 -9.089 -2.499 1.00 90.00 88 LYS A O 1
ATOM 663 N N . ASN A 1 89 ? 17.180 -10.719 -4.020 1.00 92.62 89 ASN A N 1
ATOM 664 C CA . ASN A 1 89 ? 15.724 -10.824 -3.891 1.00 92.62 89 ASN A 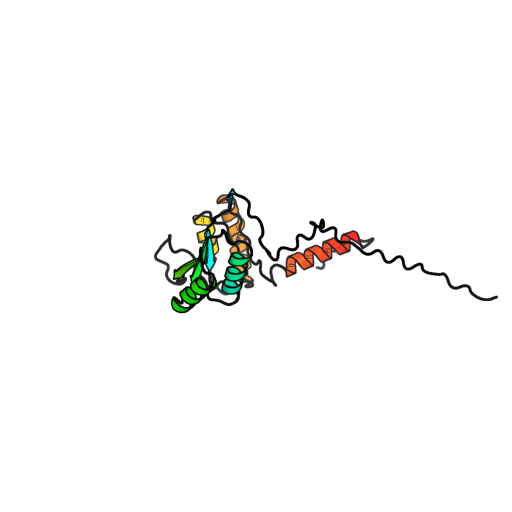CA 1
ATOM 665 C C . ASN A 1 89 ? 14.973 -9.536 -4.267 1.00 92.62 89 ASN A C 1
ATOM 667 O O . ASN A 1 89 ? 13.865 -9.317 -3.782 1.00 92.62 89 ASN A O 1
ATOM 671 N N . SER A 1 90 ? 15.545 -8.701 -5.139 1.00 96.19 90 SER A N 1
ATOM 672 C CA . SER A 1 90 ? 14.857 -7.533 -5.681 1.00 96.19 90 SER A CA 1
ATOM 673 C C . SER A 1 90 ? 14.837 -7.528 -7.209 1.00 96.19 90 SER A C 1
ATOM 675 O O . SER A 1 90 ? 15.786 -7.973 -7.852 1.00 96.19 90 SER A O 1
ATOM 677 N N . GLU A 1 91 ? 13.731 -7.064 -7.788 1.00 96.50 91 GLU A N 1
ATOM 678 C CA . GLU A 1 91 ? 13.551 -6.905 -9.235 1.00 96.50 91 GLU A CA 1
ATOM 679 C C . GLU A 1 91 ? 12.790 -5.605 -9.530 1.00 96.50 91 GLU A C 1
ATOM 681 O O . GLU A 1 91 ? 12.069 -5.094 -8.671 1.00 96.50 91 GLU A O 1
ATOM 686 N N . PHE A 1 92 ? 12.946 -5.052 -10.734 1.00 95.12 92 PHE A N 1
ATOM 687 C CA . PHE A 1 92 ? 12.205 -3.869 -11.169 1.00 95.12 92 PHE A CA 1
ATOM 688 C C . PHE A 1 92 ? 11.235 -4.236 -12.287 1.00 95.12 92 PHE A C 1
ATOM 690 O O . PHE A 1 92 ? 11.607 -4.882 -13.268 1.00 95.12 92 PHE A O 1
ATOM 697 N N . THR A 1 93 ? 9.998 -3.769 -12.153 1.00 91.06 93 THR A N 1
ATOM 698 C CA . THR A 1 93 ? 8.993 -3.843 -13.205 1.00 91.06 93 THR A CA 1
ATOM 699 C C . THR A 1 93 ? 8.527 -2.440 -13.554 1.00 91.06 93 THR A C 1
ATOM 701 O O . THR A 1 93 ? 8.259 -1.602 -12.685 1.00 91.06 93 THR A O 1
ATOM 704 N N . GLU A 1 94 ? 8.473 -2.171 -14.851 1.00 88.12 94 GLU A N 1
ATOM 705 C CA . GLU A 1 94 ? 7.978 -0.897 -15.330 1.00 88.12 94 GLU A CA 1
ATOM 706 C C . GLU A 1 94 ? 6.464 -0.927 -15.291 1.00 88.12 94 GLU A C 1
ATOM 708 O O . GLU A 1 94 ? 5.822 -1.757 -15.928 1.00 88.12 94 GLU A O 1
ATOM 713 N N . VAL A 1 95 ? 5.911 -0.023 -14.497 1.00 76.88 95 VAL A N 1
ATOM 714 C CA . VAL A 1 95 ? 4.476 0.096 -14.311 1.00 76.88 95 VAL A CA 1
ATOM 715 C C . VAL A 1 95 ? 4.096 1.479 -14.788 1.00 76.88 95 VAL A C 1
ATOM 717 O O . VAL A 1 95 ? 4.366 2.482 -14.115 1.00 76.88 95 VAL A O 1
ATOM 720 N N . ASN A 1 96 ? 3.499 1.520 -15.979 1.00 66.25 96 ASN A N 1
ATOM 721 C CA . ASN A 1 96 ? 2.719 2.664 -16.400 1.00 66.25 96 ASN A CA 1
ATOM 722 C C . ASN A 1 96 ? 1.251 2.391 -16.102 1.00 66.25 96 ASN A C 1
ATOM 724 O O . ASN A 1 96 ? 0.702 1.328 -16.331 1.00 66.25 96 ASN A O 1
ATOM 728 N N . ILE A 1 97 ? 0.661 3.414 -15.543 1.00 60.00 97 ILE A N 1
ATOM 729 C CA . ILE A 1 97 ? -0.516 3.420 -14.705 1.00 60.00 97 ILE A CA 1
ATOM 730 C C . ILE A 1 97 ? -1.694 4.093 -15.425 1.00 60.00 97 ILE A C 1
ATOM 732 O O . ILE A 1 97 ? -2.838 4.035 -14.986 1.00 60.00 97 ILE A O 1
ATOM 736 N N . GLU A 1 98 ? -1.368 4.759 -16.534 1.00 51.41 98 GLU A N 1
ATOM 737 C CA . GLU A 1 98 ? -2.250 5.472 -17.452 1.00 51.41 98 GLU A CA 1
ATOM 738 C C . GLU A 1 98 ? -2.573 4.618 -18.695 1.00 51.41 98 GLU A C 1
ATOM 740 O O . GLU A 1 98 ? -3.404 5.013 -19.507 1.00 51.41 98 GLU A O 1
ATOM 745 N N . ILE A 1 99 ? -1.946 3.442 -18.850 1.00 51.62 99 ILE A N 1
ATOM 746 C CA . ILE A 1 99 ? -2.125 2.538 -19.996 1.00 51.62 99 ILE A CA 1
ATOM 747 C C . ILE A 1 99 ? -2.857 1.280 -19.512 1.00 51.62 99 ILE A C 1
ATOM 749 O O . ILE A 1 99 ? -2.360 0.562 -18.653 1.00 51.62 99 ILE A O 1
ATOM 753 N N . VAL A 1 100 ? -4.059 1.040 -20.043 1.00 47.69 100 VAL A N 1
ATOM 754 C CA . VAL A 1 100 ? -5.034 0.053 -19.529 1.00 47.69 100 VAL A CA 1
ATOM 755 C C . VAL A 1 100 ? -4.829 -1.367 -20.095 1.00 47.69 100 VAL A C 1
ATOM 757 O O . VAL A 1 100 ? -5.469 -2.316 -19.648 1.00 47.69 100 VAL A O 1
ATOM 760 N N . ASP A 1 101 ? -3.885 -1.568 -21.012 1.00 44.22 101 ASP A N 1
ATOM 761 C CA . ASP A 1 101 ? -3.776 -2.822 -21.766 1.00 44.22 101 ASP A CA 1
ATOM 762 C C . ASP A 1 101 ? -2.818 -3.847 -21.125 1.00 44.22 101 ASP A C 1
ATOM 764 O O . ASP A 1 101 ? -1.759 -4.160 -21.661 1.00 44.22 101 ASP A O 1
ATOM 768 N N . SER A 1 102 ? -3.180 -4.372 -19.949 1.00 43.53 102 SER A N 1
ATOM 769 C CA . SER A 1 102 ? -3.168 -5.819 -19.636 1.00 43.53 102 SER A CA 1
ATOM 770 C C . SER A 1 102 ? -3.502 -6.079 -18.160 1.00 43.53 102 SER A C 1
ATOM 772 O O . SER A 1 102 ? -2.993 -5.434 -17.245 1.00 43.53 102 SER A O 1
ATOM 774 N N . LEU A 1 103 ? -4.345 -7.088 -17.936 1.00 44.03 103 LEU A N 1
ATOM 775 C CA . LEU A 1 103 ? -4.855 -7.517 -16.629 1.00 44.03 103 LEU A CA 1
ATOM 776 C C . LEU A 1 103 ? -3.773 -8.161 -15.726 1.00 44.03 103 LEU A C 1
ATOM 778 O O . LEU A 1 103 ? -3.980 -8.298 -14.525 1.00 44.03 103 LEU A O 1
ATOM 782 N N . GLU A 1 104 ? -2.604 -8.514 -16.277 1.00 43.81 104 GLU A N 1
ATOM 783 C CA . GLU A 1 104 ? -1.468 -9.097 -15.537 1.00 43.81 104 GLU A CA 1
ATOM 784 C C . GLU A 1 104 ? -0.360 -8.087 -15.181 1.00 43.81 104 GLU A C 1
ATOM 786 O O . GLU A 1 104 ? 0.456 -8.367 -14.304 1.00 43.81 104 GLU A O 1
ATOM 791 N N . ALA A 1 105 ? -0.354 -6.891 -15.782 1.00 40.50 105 ALA A N 1
ATOM 792 C CA . ALA A 1 105 ? 0.561 -5.796 -15.436 1.00 40.50 105 ALA A CA 1
ATOM 793 C C . ALA A 1 105 ? -0.097 -4.743 -14.535 1.00 40.50 105 ALA A C 1
ATOM 795 O O . ALA A 1 105 ? 0.377 -3.607 -14.448 1.00 40.50 105 ALA A O 1
ATOM 796 N N . ALA A 1 106 ? -1.203 -5.123 -13.886 1.00 39.44 106 ALA A N 1
ATOM 797 C CA . ALA A 1 106 ? -1.941 -4.274 -12.979 1.00 39.44 106 ALA A CA 1
ATOM 798 C C . ALA A 1 106 ? -0.970 -3.554 -12.048 1.00 39.44 106 ALA A C 1
AT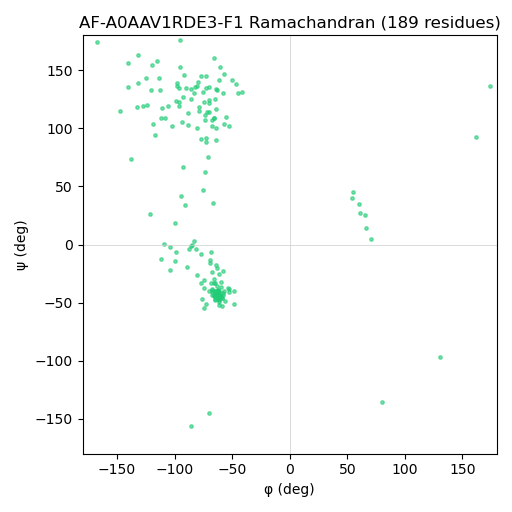OM 800 O O . ALA A 1 106 ? -0.090 -4.202 -11.481 1.00 39.44 106 ALA A O 1
ATOM 801 N N . LEU A 1 107 ? -1.125 -2.232 -11.929 1.00 41.88 107 LEU A N 1
ATOM 802 C CA . LEU A 1 107 ? -1.141 -1.479 -10.673 1.00 41.88 107 LEU A CA 1
ATOM 803 C C . LEU A 1 107 ? -0.893 0.018 -10.958 1.00 41.88 107 LEU A C 1
ATOM 805 O O . LEU A 1 107 ? 0.225 0.526 -10.999 1.00 41.88 107 LEU A O 1
ATOM 809 N N . ASN A 1 108 ? -1.995 0.741 -11.119 1.00 37.94 108 ASN A N 1
ATOM 810 C CA . ASN A 1 108 ? -2.048 2.093 -11.665 1.00 37.94 108 ASN A CA 1
ATOM 811 C C . ASN A 1 108 ? -1.863 3.211 -10.586 1.00 37.94 108 ASN A C 1
ATOM 813 O O . ASN A 1 108 ? -2.788 3.478 -9.834 1.00 37.94 108 ASN A O 1
ATOM 817 N N . GLY A 1 109 ? -0.675 3.834 -10.485 1.00 40.59 109 GLY A N 1
ATOM 818 C CA . GLY A 1 109 ? -0.219 4.955 -9.617 1.00 40.59 109 GLY A CA 1
ATOM 819 C C . GLY A 1 109 ? -0.784 6.359 -9.895 1.00 40.59 109 GLY A C 1
ATOM 820 O O . GLY A 1 109 ? -1.936 6.420 -10.268 1.00 40.59 109 GLY A O 1
ATOM 821 N N . PRO A 1 110 ? -0.014 7.473 -9.726 1.00 47.88 110 PRO A N 1
ATOM 822 C CA . PRO A 1 110 ? 0.261 7.989 -8.389 1.00 47.88 110 PRO A CA 1
ATOM 823 C C . PRO A 1 110 ? -1.033 8.037 -7.570 1.00 47.88 110 PRO A C 1
ATOM 825 O O . PRO A 1 110 ? -2.095 8.421 -8.036 1.00 47.88 110 PRO A O 1
ATOM 828 N N . PHE A 1 111 ? -0.925 7.646 -6.312 1.00 58.00 111 PHE A N 1
ATOM 829 C CA . PHE A 1 111 ? -2.084 7.438 -5.450 1.00 58.00 111 PHE A CA 1
ATOM 830 C C . PHE A 1 111 ? -2.951 8.677 -5.196 1.00 58.00 111 PHE A C 1
ATOM 832 O O . PHE A 1 111 ? -4.129 8.547 -4.871 1.00 58.00 111 PHE A O 1
ATOM 839 N N . GLN A 1 112 ? -2.365 9.867 -5.303 1.00 56.31 112 GLN A N 1
ATOM 840 C CA . GLN A 1 112 ? -3.033 11.128 -5.009 1.00 56.31 112 GLN A CA 1
ATOM 841 C C . GLN A 1 112 ? -3.785 11.610 -6.253 1.00 56.31 112 GLN A C 1
ATOM 843 O O . GLN A 1 112 ? -3.229 11.615 -7.347 1.00 56.31 112 GLN A O 1
ATOM 848 N N . GLN A 1 113 ? -5.039 12.038 -6.068 1.00 63.09 113 GLN A N 1
ATOM 849 C CA . GLN A 1 113 ? -5.924 12.597 -7.106 1.00 63.09 113 GLN A CA 1
ATOM 850 C C . GLN A 1 113 ? -6.450 11.611 -8.164 1.00 63.09 113 GLN A C 1
ATOM 852 O O . GLN A 1 113 ? -7.176 12.020 -9.067 1.00 63.09 113 GLN A O 1
ATOM 857 N N . ALA A 1 114 ? -6.169 10.311 -8.041 1.00 71.31 114 ALA A N 1
ATOM 858 C CA . ALA A 1 114 ? -6.755 9.309 -8.925 1.00 71.31 114 ALA A CA 1
ATOM 859 C C . ALA A 1 114 ? -8.280 9.228 -8.732 1.00 71.31 114 ALA A C 1
ATOM 861 O O . ALA A 1 114 ? -8.768 8.995 -7.623 1.00 71.31 114 ALA A O 1
ATOM 862 N N . GLU A 1 115 ? -9.049 9.372 -9.813 1.00 78.25 115 GLU A N 1
ATOM 863 C CA . GLU A 1 115 ? -10.518 9.275 -9.780 1.00 78.25 115 GLU A CA 1
ATOM 864 C C . GLU A 1 115 ? -11.013 7.859 -9.458 1.00 78.25 115 GLU A C 1
ATOM 866 O O . GLU A 1 115 ? -12.116 7.681 -8.942 1.00 78.25 115 GLU A O 1
ATOM 871 N N . LYS A 1 116 ? -10.178 6.850 -9.721 1.00 81.44 116 LYS A N 1
ATOM 872 C CA . LYS A 1 116 ? -10.470 5.433 -9.494 1.00 81.44 116 LYS A CA 1
ATOM 873 C C . LYS A 1 116 ? -9.479 4.810 -8.519 1.00 81.44 116 LYS A C 1
ATOM 875 O O . LYS A 1 116 ? -8.327 5.227 -8.423 1.00 81.44 116 LYS A O 1
ATOM 880 N N . CYS A 1 117 ? -9.912 3.753 -7.842 1.00 89.38 117 CYS A N 1
ATOM 881 C CA . CYS A 1 117 ? -9.084 2.975 -6.922 1.00 89.38 117 CYS A CA 1
ATOM 882 C C . CYS A 1 117 ? -8.453 1.761 -7.620 1.00 89.38 117 CYS A C 1
ATOM 884 O O . CYS A 1 117 ? -8.391 0.684 -7.037 1.00 89.38 117 CYS A O 1
ATOM 886 N N . ASN A 1 118 ? -7.969 1.940 -8.855 1.00 86.12 118 ASN A N 1
ATOM 887 C CA . ASN A 1 118 ? -7.514 0.866 -9.749 1.00 86.12 118 ASN A CA 1
ATOM 888 C C . ASN A 1 118 ? -6.562 -0.142 -9.077 1.00 86.12 118 ASN A C 1
ATOM 890 O O . ASN A 1 118 ? -6.654 -1.339 -9.312 1.00 86.12 118 ASN A O 1
ATOM 894 N N . VAL A 1 119 ? -5.643 0.337 -8.231 1.00 87.56 119 VAL A N 1
ATOM 895 C CA . VAL A 1 119 ? -4.686 -0.515 -7.503 1.00 87.56 119 VAL A CA 1
ATOM 896 C C . VAL A 1 119 ? -5.396 -1.444 -6.515 1.00 87.56 119 VAL A C 1
ATOM 898 O O . VAL A 1 119 ? -5.115 -2.639 -6.480 1.00 87.56 119 VAL A O 1
ATOM 901 N N . LEU A 1 120 ? -6.325 -0.902 -5.724 1.00 92.38 120 LEU A N 1
ATOM 902 C CA . LEU A 1 120 ? -7.121 -1.678 -4.775 1.00 92.38 120 LEU A CA 1
ATOM 903 C C . LEU A 1 120 ? -8.080 -2.622 -5.509 1.00 92.38 120 LEU A C 1
ATOM 905 O O . LEU A 1 120 ? -8.238 -3.766 -5.103 1.00 92.38 120 LEU A O 1
ATOM 909 N N . GLU A 1 121 ? -8.684 -2.180 -6.611 1.00 92.75 121 GLU A N 1
ATOM 910 C CA . GLU A 1 121 ? -9.548 -3.029 -7.439 1.00 92.75 121 GLU A CA 1
ATOM 911 C C . GLU A 1 121 ? -8.784 -4.221 -8.018 1.00 92.75 121 GLU A C 1
ATOM 913 O O . GLU A 1 121 ? -9.221 -5.358 -7.852 1.00 92.75 121 GLU A O 1
ATOM 918 N N . ALA A 1 122 ? -7.596 -3.987 -8.577 1.00 88.62 122 ALA A N 1
ATOM 919 C CA . ALA A 1 122 ? -6.728 -5.056 -9.052 1.00 88.62 122 ALA A CA 1
ATOM 920 C C . ALA A 1 122 ? -6.287 -5.996 -7.920 1.00 88.62 122 ALA A C 1
ATOM 922 O O . ALA A 1 122 ? -6.236 -7.212 -8.102 1.00 88.62 122 ALA A O 1
ATOM 923 N N . ALA A 1 123 ? -5.991 -5.464 -6.730 1.00 91.56 123 ALA A N 1
ATOM 924 C CA . ALA A 1 123 ? -5.665 -6.291 -5.571 1.00 91.56 123 ALA A CA 1
ATOM 925 C C . ALA A 1 123 ? -6.846 -7.195 -5.172 1.00 91.56 123 ALA A C 1
ATOM 927 O O . ALA A 1 123 ? -6.647 -8.379 -4.908 1.00 91.56 123 ALA A O 1
ATOM 928 N N . ILE A 1 124 ? -8.078 -6.678 -5.204 1.00 94.81 124 ILE A N 1
ATOM 929 C CA . ILE A 1 124 ? -9.303 -7.459 -4.972 1.00 94.81 124 ILE A CA 1
ATOM 930 C C . ILE A 1 124 ? -9.449 -8.565 -6.026 1.00 94.81 124 ILE A C 1
ATOM 932 O O . ILE A 1 124 ? -9.666 -9.723 -5.671 1.00 94.81 124 ILE A O 1
ATOM 936 N N . GLU A 1 125 ? -9.306 -8.229 -7.307 1.00 93.31 125 GLU A N 1
ATOM 937 C CA . GLU A 1 125 ? -9.469 -9.167 -8.428 1.00 93.31 125 GLU A CA 1
ATOM 938 C C . GLU A 1 125 ? -8.429 -10.292 -8.405 1.00 93.31 125 GLU A C 1
ATOM 940 O O . GLU A 1 125 ? -8.757 -11.461 -8.608 1.00 93.31 125 GLU A O 1
ATOM 945 N N . THR A 1 126 ? -7.184 -9.953 -8.073 1.00 90.12 126 THR A N 1
ATOM 946 C CA . THR A 1 126 ? -6.064 -10.902 -7.974 1.00 90.12 126 THR A CA 1
ATOM 947 C C . THR A 1 126 ? -5.971 -11.596 -6.614 1.00 90.12 126 THR A C 1
ATOM 949 O O . THR A 1 126 ? -5.089 -12.429 -6.409 1.00 90.12 126 THR A O 1
ATOM 952 N N . LYS A 1 127 ? -6.877 -11.279 -5.679 1.00 94.06 127 LYS A N 1
ATOM 953 C CA . LYS A 1 127 ? -6.866 -11.758 -4.287 1.00 94.06 127 LYS A CA 1
ATOM 954 C C . LYS A 1 127 ? -5.535 -11.491 -3.563 1.00 94.06 127 LYS A C 1
ATOM 956 O O . LYS A 1 127 ? -5.049 -12.315 -2.787 1.00 94.06 127 LYS A O 1
ATOM 961 N N . THR A 1 128 ? -4.958 -10.319 -3.802 1.00 92.19 128 THR A N 1
ATOM 962 C CA . THR A 1 128 ? -3.691 -9.866 -3.224 1.00 92.19 128 THR A CA 1
ATOM 963 C C . THR A 1 128 ? -3.942 -8.968 -2.012 1.00 92.19 128 THR A C 1
ATOM 965 O O . THR A 1 128 ? -4.795 -8.085 -2.045 1.00 92.19 128 THR A O 1
ATOM 968 N N . ALA A 1 129 ? -3.185 -9.171 -0.930 1.00 95.25 129 ALA A N 1
ATOM 969 C CA . ALA A 1 129 ? -3.203 -8.270 0.223 1.00 95.25 129 ALA A CA 1
ATOM 970 C C . ALA A 1 129 ? -2.747 -6.858 -0.175 1.00 95.25 129 ALA A C 1
ATOM 972 O O . ALA A 1 129 ? -1.806 -6.702 -0.952 1.00 95.25 129 ALA A O 1
ATOM 973 N N . TYR A 1 130 ? -3.381 -5.836 0.391 1.00 95.12 130 TYR A N 1
ATOM 974 C CA . TYR A 1 130 ? -3.198 -4.461 -0.057 1.00 95.12 130 TYR A CA 1
ATOM 975 C C . TYR A 1 130 ? -2.928 -3.495 1.099 1.00 95.12 130 TYR A C 1
ATOM 977 O O . TYR A 1 130 ? -3.580 -3.559 2.144 1.00 95.12 130 TYR A O 1
ATOM 985 N N . VAL A 1 131 ? -1.991 -2.567 0.890 1.00 95.00 131 VAL A N 1
ATOM 986 C CA . VAL A 1 131 ? -1.718 -1.446 1.796 1.00 95.00 131 VAL A CA 1
ATOM 987 C C . VAL A 1 131 ? -1.431 -0.187 0.980 1.00 95.00 131 VAL A C 1
ATOM 989 O O . VAL A 1 131 ? -0.630 -0.235 0.047 1.00 95.00 131 VAL A O 1
ATOM 992 N N . ASP A 1 132 ? -2.018 0.944 1.369 1.00 93.12 132 ASP A N 1
ATOM 993 C CA . ASP A 1 132 ? -1.640 2.265 0.867 1.00 93.12 132 ASP A CA 1
ATOM 994 C C . ASP A 1 132 ? -1.441 3.296 1.982 1.00 93.12 132 ASP A C 1
ATOM 996 O O . ASP A 1 132 ? -1.869 3.122 3.124 1.00 93.12 132 ASP A O 1
ATOM 1000 N N . VAL A 1 133 ? -0.770 4.388 1.621 1.00 92.44 133 VAL A N 1
ATOM 1001 C CA . VAL A 1 133 ? -0.470 5.536 2.489 1.00 92.44 133 VAL A CA 1
ATOM 1002 C C . VAL A 1 133 ? -1.046 6.832 1.912 1.00 92.44 133 VAL A C 1
ATOM 1004 O O . VAL A 1 133 ? -0.494 7.906 2.136 1.00 92.44 133 VAL A O 1
ATOM 1007 N N . CYS A 1 134 ? -2.117 6.735 1.117 1.00 89.00 134 CYS A N 1
ATOM 1008 C CA . CYS A 1 134 ? -2.720 7.899 0.478 1.00 89.00 134 CYS A CA 1
ATOM 1009 C C . CYS A 1 134 ? -3.416 8.787 1.515 1.00 89.00 134 CYS A C 1
ATOM 1011 O O . CYS A 1 134 ? -4.131 8.300 2.390 1.00 89.00 134 CYS A O 1
ATOM 1013 N N . ASP A 1 135 ? -3.204 10.093 1.410 1.00 88.12 135 ASP A N 1
ATOM 1014 C CA . ASP A 1 135 ? -3.781 11.123 2.275 1.00 88.12 135 ASP A CA 1
ATOM 1015 C C . ASP A 1 135 ? -4.931 11.893 1.606 1.00 88.12 135 ASP A C 1
ATOM 1017 O O . ASP A 1 135 ? -5.572 12.730 2.243 1.00 88.12 135 ASP A O 1
ATOM 1021 N N . ASP A 1 136 ? -5.251 11.584 0.345 1.00 89.38 136 ASP A N 1
ATOM 1022 C CA . ASP A 1 136 ? -6.363 12.214 -0.360 1.00 89.38 136 ASP A CA 1
ATOM 1023 C C . ASP A 1 136 ? -7.711 11.752 0.212 1.00 89.38 136 ASP A C 1
ATOM 1025 O O . ASP A 1 136 ? -8.059 10.568 0.211 1.00 89.38 136 ASP A O 1
ATOM 1029 N N . THR A 1 137 ? -8.507 12.713 0.684 1.00 89.12 137 THR A N 1
ATOM 1030 C CA . THR A 1 137 ? -9.796 12.432 1.335 1.00 89.12 137 THR A CA 1
ATOM 1031 C C . THR A 1 137 ? -10.797 11.806 0.365 1.00 89.12 137 THR A C 1
ATOM 1033 O O . THR A 1 137 ? -11.514 10.870 0.727 1.00 89.12 137 THR A O 1
ATOM 1036 N N . SER A 1 138 ? -10.840 12.285 -0.879 1.00 90.69 138 SER A N 1
ATOM 1037 C CA . SER A 1 138 ? -11.783 11.788 -1.884 1.00 90.69 138 SER A CA 1
ATOM 1038 C C . SER A 1 138 ? -11.455 10.345 -2.280 1.00 90.69 138 SER A C 1
ATOM 1040 O O . SER A 1 138 ? -12.351 9.506 -2.385 1.00 90.69 138 SER A O 1
ATOM 1042 N N . TYR A 1 139 ? -10.168 10.037 -2.439 1.00 89.88 139 TYR A N 1
ATOM 1043 C CA . TYR A 1 139 ? -9.652 8.696 -2.669 1.00 89.88 139 TYR A CA 1
ATOM 1044 C C . TYR A 1 139 ? -9.980 7.780 -1.495 1.00 89.88 139 TYR A C 1
ATOM 1046 O O . TYR A 1 139 ? -10.520 6.698 -1.705 1.00 89.88 139 TYR A O 1
ATOM 1054 N N . ALA A 1 140 ? -9.731 8.221 -0.259 1.00 90.75 140 ALA A N 1
ATOM 1055 C CA . ALA A 1 140 ? -10.028 7.443 0.939 1.00 90.75 140 ALA A CA 1
ATOM 1056 C C . ALA A 1 140 ? -11.511 7.048 1.032 1.00 90.75 140 ALA A C 1
ATOM 1058 O O . ALA A 1 140 ? -11.828 5.921 1.412 1.00 90.75 140 ALA A O 1
ATOM 1059 N N . LEU A 1 141 ? -12.428 7.954 0.670 1.00 93.19 141 LEU A N 1
ATOM 1060 C CA . LEU A 1 141 ? -13.866 7.667 0.636 1.00 93.19 141 LEU A CA 1
ATOM 1061 C C . LEU A 1 141 ? -14.218 6.616 -0.426 1.00 93.19 141 LEU A C 1
ATOM 1063 O O . LEU A 1 141 ? -14.962 5.681 -0.128 1.00 93.19 141 LEU A O 1
ATOM 1067 N N . ARG A 1 142 ? -13.651 6.725 -1.634 1.00 93.75 142 ARG A N 1
ATOM 1068 C CA . ARG A 1 142 ? -13.838 5.726 -2.700 1.00 93.75 142 ARG A CA 1
ATOM 1069 C C . ARG A 1 142 ? -13.231 4.373 -2.335 1.00 93.75 142 ARG A C 1
ATOM 1071 O O . ARG A 1 142 ? -13.882 3.351 -2.488 1.00 93.75 142 ARG A O 1
ATOM 1078 N N . ALA A 1 143 ? -12.022 4.345 -1.786 1.00 93.81 143 ALA A N 1
ATOM 1079 C CA . ALA A 1 143 ? -11.371 3.103 -1.385 1.00 93.81 143 ALA A CA 1
ATOM 1080 C C . ALA A 1 143 ? -12.179 2.381 -0.292 1.00 93.81 143 ALA A C 1
ATOM 1082 O O . ALA A 1 143 ? -12.367 1.167 -0.349 1.00 93.81 143 ALA A O 1
ATOM 1083 N N . LYS A 1 144 ? -12.752 3.132 0.661 1.00 94.56 144 LYS A N 1
ATOM 1084 C CA . LYS A 1 144 ? -13.641 2.582 1.696 1.00 94.56 144 LYS A CA 1
ATOM 1085 C C . LYS A 1 144 ? -14.951 2.021 1.139 1.00 94.56 144 LYS A C 1
ATOM 1087 O O . LYS A 1 144 ? -15.471 1.072 1.724 1.00 94.56 144 LYS A O 1
ATOM 1092 N N . SER A 1 145 ? -15.479 2.543 0.027 1.00 96.69 145 SER A N 1
ATOM 1093 C CA . SER A 1 145 ? -16.687 1.976 -0.594 1.00 96.69 145 SER A CA 1
ATOM 1094 C C . SER A 1 145 ? -16.446 0.592 -1.214 1.00 96.69 145 SER A C 1
ATOM 1096 O O . SER A 1 145 ? -17.397 -0.157 -1.423 1.00 96.69 145 SER A O 1
ATOM 1098 N N . LEU A 1 146 ? -15.182 0.197 -1.421 1.00 96.81 146 LEU A N 1
ATOM 1099 C CA . LEU A 1 146 ? -14.793 -1.137 -1.894 1.00 96.81 146 LEU A CA 1
ATOM 1100 C C . LEU A 1 146 ? -14.718 -2.198 -0.782 1.00 96.81 146 LEU A C 1
ATOM 1102 O O . LEU A 1 146 ? -14.369 -3.346 -1.065 1.00 96.81 146 LEU A O 1
ATOM 1106 N N . LYS A 1 147 ? -15.067 -1.855 0.468 1.00 97.88 147 LYS A N 1
ATOM 1107 C CA . LYS A 1 147 ? -15.022 -2.765 1.627 1.00 97.88 147 LYS A CA 1
ATOM 1108 C C . LYS A 1 147 ? -15.685 -4.114 1.346 1.00 97.88 147 LYS A C 1
ATOM 1110 O O . LYS A 1 147 ? -15.069 -5.150 1.578 1.00 97.88 147 LYS A O 1
ATOM 1115 N N . ASP A 1 148 ? -16.915 -4.113 0.840 1.00 98.44 148 ASP A N 1
ATOM 1116 C CA . ASP A 1 148 ? -17.677 -5.354 0.659 1.00 98.44 148 ASP A CA 1
ATOM 1117 C C . ASP A 1 148 ? -17.071 -6.237 -0.440 1.00 98.44 148 ASP A C 1
ATOM 1119 O O . ASP A 1 148 ? -17.038 -7.459 -0.304 1.00 98.44 148 ASP A O 1
ATOM 1123 N N . ARG A 1 149 ? -16.489 -5.626 -1.482 1.00 98.12 149 ARG A N 1
ATOM 1124 C CA . ARG A 1 149 ? -15.727 -6.345 -2.515 1.00 98.12 149 ARG A CA 1
ATOM 1125 C C . ARG A 1 149 ? -14.469 -6.996 -1.930 1.00 98.12 149 ARG A C 1
ATOM 1127 O O . ARG A 1 149 ? -14.207 -8.160 -2.219 1.00 98.12 149 ARG A O 1
ATOM 1134 N N . ALA A 1 150 ? -13.719 -6.285 -1.084 1.00 97.69 150 ALA A N 1
ATOM 1135 C CA . ALA A 1 150 ? -12.527 -6.829 -0.427 1.00 97.69 150 ALA A CA 1
ATOM 1136 C C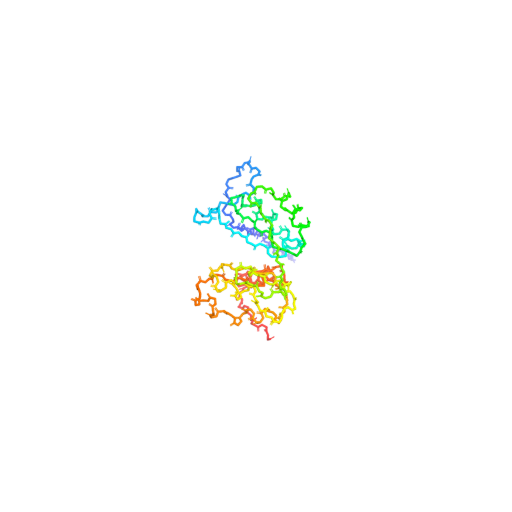 . ALA A 1 150 ? -12.862 -7.970 0.552 1.00 97.69 150 ALA A C 1
ATOM 1138 O O . ALA A 1 150 ? -12.166 -8.987 0.573 1.00 97.69 150 ALA A O 1
ATOM 1139 N N . LEU A 1 151 ? -13.963 -7.838 1.305 1.00 98.19 151 LEU A N 1
ATOM 1140 C CA . LEU A 1 151 ? -14.479 -8.899 2.175 1.00 98.19 151 LEU A CA 1
ATOM 1141 C C . LEU A 1 151 ? -14.895 -10.133 1.367 1.00 98.19 151 LEU A C 1
ATOM 1143 O O . LEU A 1 151 ? -14.501 -11.244 1.714 1.00 98.19 151 LEU A O 1
ATOM 1147 N N . ALA A 1 152 ? -15.630 -9.948 0.266 1.00 98.38 152 ALA A N 1
ATOM 1148 C CA . ALA A 1 152 ? -16.042 -11.042 -0.613 1.00 98.38 152 ALA A CA 1
ATOM 1149 C C . ALA A 1 152 ? -14.845 -11.757 -1.270 1.00 98.38 152 ALA A C 1
ATOM 1151 O O . ALA A 1 152 ? -14.863 -12.977 -1.428 1.00 98.38 152 ALA A O 1
ATOM 1152 N N . ALA A 1 153 ? -13.784 -11.020 -1.612 1.00 97.25 153 ALA A N 1
ATOM 1153 C CA . ALA A 1 153 ? -12.535 -11.583 -2.129 1.00 97.25 153 ALA A CA 1
ATOM 1154 C C . ALA A 1 153 ? -11.646 -12.223 -1.045 1.00 97.25 153 ALA A C 1
ATOM 1156 O O . ALA A 1 153 ? -10.662 -12.885 -1.382 1.00 97.25 153 ALA A O 1
ATOM 1157 N N . ASN A 1 154 ? -12.000 -12.064 0.236 1.00 97.81 154 ASN A N 1
ATOM 1158 C CA . ASN A 1 154 ? -11.248 -12.529 1.400 1.00 97.81 154 ASN A CA 1
ATOM 1159 C C . ASN A 1 154 ? -9.794 -12.022 1.424 1.00 97.81 154 ASN A C 1
ATOM 1161 O O . ASN A 1 154 ? -8.860 -12.788 1.678 1.00 97.81 154 ASN A O 1
ATOM 1165 N N . ILE A 1 155 ? -9.601 -10.727 1.152 1.00 96.50 155 ILE A N 1
ATOM 1166 C CA . ILE A 1 155 ? -8.286 -10.086 1.239 1.00 96.50 155 ILE A CA 1
ATOM 1167 C C . ILE A 1 155 ? -8.221 -9.050 2.364 1.00 96.50 155 ILE A C 1
ATOM 1169 O O . ILE A 1 155 ? -9.181 -8.307 2.586 1.00 96.50 155 ILE A O 1
ATOM 1173 N N . PRO A 1 156 ? -7.081 -8.936 3.064 1.00 95.88 156 PRO A N 1
ATOM 1174 C CA . PRO A 1 156 ? -6.825 -7.784 3.911 1.00 95.88 156 PRO A CA 1
ATOM 1175 C C . PRO A 1 156 ? -6.465 -6.567 3.046 1.00 95.88 156 PRO A C 1
ATOM 1177 O O . PRO A 1 156 ? -5.588 -6.644 2.183 1.00 95.88 156 PRO A O 1
ATOM 1180 N N . ALA A 1 157 ? -7.112 -5.433 3.317 1.00 95.88 157 ALA A N 1
ATOM 1181 C CA . ALA A 1 157 ? -6.821 -4.149 2.687 1.00 95.88 157 ALA A CA 1
ATOM 1182 C C . ALA A 1 157 ? -6.721 -3.044 3.753 1.00 95.88 157 ALA A C 1
ATOM 1184 O O . ALA A 1 157 ? -7.691 -2.777 4.463 1.00 95.88 157 ALA A O 1
ATOM 1185 N N . ILE A 1 158 ? -5.554 -2.404 3.867 1.00 95.00 158 ILE A N 1
ATOM 1186 C CA . ILE A 1 158 ? -5.324 -1.241 4.737 1.00 95.00 158 ILE A CA 1
ATOM 1187 C C . ILE A 1 158 ? -5.174 -0.005 3.855 1.00 95.00 158 ILE A C 1
ATOM 1189 O O . ILE A 1 158 ? -4.170 0.171 3.175 1.00 95.00 158 ILE A O 1
ATOM 1193 N N . THR A 1 159 ? -6.165 0.872 3.880 1.00 93.25 159 THR A N 1
ATOM 1194 C CA . THR A 1 159 ? -6.113 2.156 3.171 1.00 93.25 159 THR A CA 1
ATOM 1195 C C . THR A 1 159 ? -5.647 3.253 4.117 1.00 93.25 159 THR A C 1
ATOM 1197 O O . THR A 1 159 ? -5.961 3.192 5.311 1.00 93.25 159 THR A O 1
ATOM 1200 N N . THR A 1 160 ? -5.019 4.313 3.609 1.00 91.69 160 THR A N 1
ATOM 1201 C CA . THR A 1 160 ? -4.704 5.528 4.385 1.00 91.69 160 THR A CA 1
ATOM 1202 C C . THR A 1 160 ? -3.799 5.274 5.606 1.00 91.69 160 THR A C 1
ATOM 1204 O O . THR A 1 160 ? -3.971 5.874 6.664 1.00 91.69 160 THR A O 1
ATOM 1207 N N . GLY A 1 161 ? -2.859 4.332 5.487 1.00 92.44 161 GLY A N 1
ATOM 1208 C CA . GLY A 1 161 ? -1.982 3.852 6.564 1.00 92.44 161 GLY A CA 1
ATOM 1209 C C . GLY A 1 161 ? -0.647 4.594 6.689 1.00 92.44 161 GLY A C 1
ATOM 1210 O O . GLY A 1 161 ? 0.368 3.967 6.983 1.00 92.44 161 GLY A O 1
ATOM 1211 N N . GLY A 1 162 ? -0.617 5.897 6.403 1.00 91.19 162 GLY A N 1
ATOM 1212 C CA . GLY A 1 162 ? 0.588 6.731 6.456 1.00 91.19 162 GLY A CA 1
ATOM 1213 C C . GLY A 1 162 ? 0.887 7.309 7.846 1.00 91.19 162 GLY A C 1
ATOM 1214 O O . GLY A 1 162 ? 0.476 6.780 8.877 1.00 91.19 162 GLY A O 1
ATOM 1215 N N . ILE A 1 163 ? 1.623 8.425 7.885 1.00 91.44 163 ILE A N 1
ATOM 1216 C CA . ILE A 1 163 ? 1.859 9.184 9.129 1.00 91.44 163 ILE A CA 1
ATOM 1217 C C . ILE A 1 163 ? 0.577 9.923 9.538 1.00 91.44 163 ILE A C 1
ATOM 1219 O O . ILE A 1 163 ? 0.111 9.802 10.670 1.00 91.44 163 ILE A O 1
ATOM 1223 N N . TYR A 1 164 ? -0.001 10.661 8.592 1.00 88.38 164 TYR A N 1
ATOM 1224 C CA . TYR A 1 164 ? -1.276 11.352 8.715 1.00 88.38 164 TYR A CA 1
ATOM 1225 C C . TYR A 1 164 ? -1.944 11.348 7.336 1.00 88.38 164 TYR A C 1
ATOM 1227 O O . TYR A 1 164 ? -1.388 11.955 6.419 1.00 88.38 164 TYR A O 1
ATOM 1235 N N . PRO A 1 165 ? -3.094 10.674 7.168 1.00 91.12 165 PRO A N 1
ATOM 1236 C CA . PRO A 1 165 ? -3.758 9.750 8.103 1.00 91.12 165 PRO A CA 1
ATOM 1237 C C . PRO A 1 165 ? -2.951 8.457 8.354 1.00 91.12 165 PRO A C 1
ATOM 1239 O O . PRO A 1 165 ? -2.079 8.110 7.562 1.00 91.12 165 PRO A O 1
ATOM 1242 N N . GLY A 1 166 ? -3.243 7.744 9.451 1.00 93.38 166 GLY A N 1
ATOM 1243 C CA . GLY A 1 166 ? -2.644 6.441 9.785 1.00 93.38 166 GLY A CA 1
ATOM 1244 C C . GLY A 1 166 ? -2.112 6.396 11.217 1.00 93.38 166 GLY A C 1
ATOM 1245 O O . GLY A 1 166 ? -2.894 6.192 12.147 1.00 93.38 166 GLY A O 1
ATOM 1246 N N . VAL A 1 167 ? -0.812 6.635 11.417 1.00 95.25 167 VAL A N 1
ATOM 1247 C CA . VAL A 1 167 ? -0.191 6.734 12.756 1.00 95.25 167 VAL A CA 1
ATOM 1248 C C . VAL A 1 167 ? -0.932 7.749 13.627 1.00 95.25 167 VAL A C 1
ATOM 1250 O O . VAL A 1 167 ? -1.221 7.459 14.785 1.00 95.25 167 VAL A O 1
ATOM 1253 N N . SER A 1 168 ? -1.342 8.883 13.056 1.00 95.44 168 SER A N 1
ATOM 1254 C CA . SER A 1 168 ? -2.178 9.880 13.734 1.00 95.44 168 SER A CA 1
ATOM 1255 C C . SER A 1 168 ? -3.459 9.297 14.343 1.00 95.44 168 SER A C 1
ATOM 1257 O O . SER A 1 168 ? -3.856 9.693 15.435 1.00 95.44 168 SER A O 1
ATOM 1259 N N . ASN A 1 169 ? -4.100 8.340 13.664 1.00 94.25 169 ASN A N 1
ATOM 1260 C CA . ASN A 1 169 ? -5.340 7.718 14.129 1.00 94.25 169 ASN A CA 1
ATOM 1261 C C . ASN A 1 169 ? -5.065 6.741 15.275 1.00 94.25 169 ASN A C 1
ATOM 1263 O O . ASN A 1 169 ? -5.844 6.678 16.221 1.00 94.25 169 ASN A O 1
ATOM 1267 N N . VAL A 1 170 ? -3.943 6.015 15.214 1.00 95.69 170 VAL A N 1
ATOM 1268 C CA . VAL A 1 170 ? -3.495 5.136 16.305 1.00 95.69 170 VAL A CA 1
ATOM 1269 C C . VAL A 1 170 ? -3.136 5.961 17.540 1.00 95.69 170 VAL A C 1
ATOM 1271 O O . VAL A 1 170 ? -3.560 5.619 18.637 1.00 95.69 170 VAL A O 1
ATOM 1274 N N . MET A 1 171 ? -2.429 7.083 17.367 1.00 96.94 171 MET A N 1
ATOM 1275 C CA . MET A 1 171 ? -2.119 8.008 18.461 1.00 96.94 171 MET A CA 1
ATOM 1276 C C . MET A 1 171 ? -3.390 8.580 19.096 1.00 96.94 171 MET A C 1
ATOM 1278 O O . MET A 1 171 ? -3.505 8.591 20.316 1.00 96.94 171 MET A O 1
ATOM 1282 N N . ALA A 1 172 ? -4.360 9.019 18.289 1.00 94.19 172 ALA A N 1
ATOM 1283 C CA . ALA A 1 172 ? -5.634 9.518 18.802 1.00 94.19 172 ALA A CA 1
ATOM 1284 C C . ALA A 1 172 ? -6.405 8.438 19.581 1.00 94.19 172 ALA A C 1
ATOM 1286 O O . ALA A 1 172 ? -6.911 8.712 20.666 1.00 94.19 172 ALA A O 1
ATOM 1287 N N . ALA A 1 173 ? -6.456 7.206 19.064 1.00 92.75 173 ALA A N 1
ATOM 1288 C CA . ALA A 1 173 ? -7.091 6.084 19.753 1.00 92.75 173 ALA A CA 1
ATOM 1289 C C . ALA A 1 173 ? -6.394 5.753 21.083 1.00 92.75 173 ALA A C 1
ATOM 1291 O O . ALA A 1 173 ? -7.065 5.502 22.081 1.00 92.75 173 ALA A O 1
ATOM 1292 N N . GLU A 1 174 ? -5.062 5.802 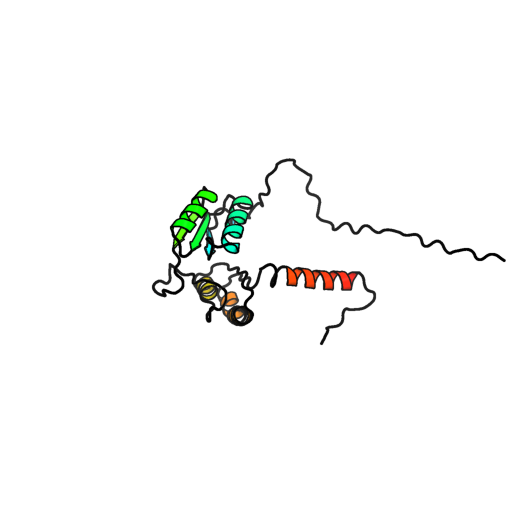21.116 1.00 94.88 174 GLU A N 1
ATOM 1293 C CA . GLU A 1 174 ? -4.285 5.564 22.331 1.00 94.88 174 GLU A CA 1
ATOM 1294 C C . GLU A 1 174 ? -4.484 6.669 23.374 1.00 94.88 174 GLU A C 1
ATOM 1296 O O . GLU A 1 17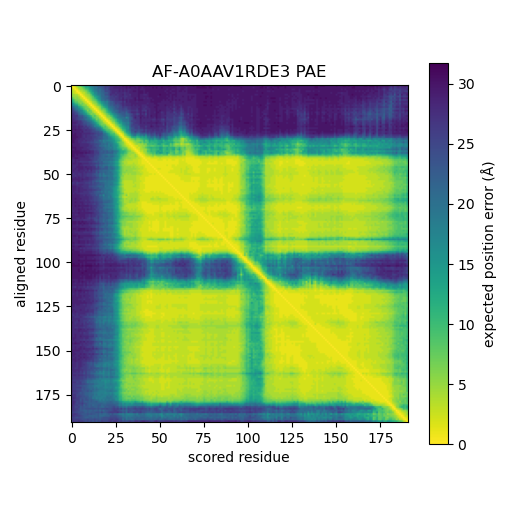4 ? -4.610 6.370 24.557 1.00 94.88 174 GLU A O 1
ATOM 1301 N N . LEU A 1 175 ? -4.592 7.933 22.951 1.00 92.25 175 LEU A N 1
ATOM 1302 C CA . LEU A 1 175 ? -4.919 9.041 23.852 1.00 92.25 175 LEU A CA 1
ATOM 1303 C C . LEU A 1 175 ? -6.309 8.874 24.477 1.00 92.25 175 LEU A C 1
ATOM 1305 O O . LEU A 1 175 ? -6.463 9.099 25.675 1.00 92.25 175 LEU A O 1
ATOM 1309 N N . VAL A 1 176 ? -7.307 8.443 23.697 1.00 89.12 176 VAL A N 1
ATOM 1310 C CA . VAL A 1 176 ? -8.644 8.126 24.230 1.00 89.12 176 VAL A CA 1
ATOM 1311 C C . VAL A 1 176 ? -8.558 6.981 25.238 1.00 89.12 176 VAL A C 1
ATOM 1313 O O . VAL A 1 176 ? -9.078 7.105 26.344 1.00 89.12 176 VAL A O 1
ATOM 1316 N N . ARG A 1 177 ? -7.846 5.901 24.897 1.00 89.25 177 ARG A N 1
ATOM 1317 C CA . ARG A 1 177 ? -7.659 4.744 25.781 1.00 89.25 177 ARG A CA 1
ATOM 1318 C C . ARG A 1 177 ? -6.972 5.128 27.096 1.00 89.25 177 ARG A C 1
ATOM 1320 O O . ARG A 1 177 ? -7.393 4.675 28.155 1.00 89.25 177 ARG A O 1
ATOM 1327 N N . ALA A 1 178 ? -5.919 5.943 27.032 1.00 88.62 178 ALA A N 1
ATOM 1328 C CA . ALA A 1 178 ? -5.198 6.425 28.207 1.00 88.62 178 ALA A CA 1
ATOM 1329 C C . ALA A 1 178 ? -6.089 7.316 29.085 1.00 88.62 178 ALA A C 1
ATOM 1331 O O . ALA A 1 178 ? -6.133 7.128 30.301 1.00 88.62 178 ALA A O 1
ATOM 1332 N N . ALA A 1 179 ? -6.870 8.214 28.472 1.00 86.50 179 ALA A N 1
ATOM 1333 C CA . ALA A 1 179 ? -7.819 9.057 29.190 1.00 86.50 179 ALA A CA 1
ATOM 1334 C C . ALA A 1 179 ? -8.857 8.220 29.955 1.00 86.50 179 ALA A C 1
ATOM 1336 O O . ALA A 1 179 ? -9.051 8.452 31.141 1.00 86.50 179 ALA A O 1
ATOM 1337 N N . GLU A 1 180 ? -9.451 7.194 29.336 1.00 83.94 180 GLU A N 1
ATOM 1338 C CA . GLU A 1 180 ? -10.405 6.293 30.011 1.00 83.94 180 GLU A CA 1
ATOM 1339 C C . GLU A 1 180 ? -9.810 5.567 31.224 1.00 83.94 180 GLU A C 1
ATOM 1341 O O . GLU A 1 180 ? -10.529 5.279 32.179 1.00 83.94 180 GLU A O 1
ATOM 1346 N N . THR A 1 181 ? -8.513 5.248 31.193 1.00 81.25 181 THR A N 1
ATOM 1347 C CA . THR A 1 181 ? -7.840 4.581 32.316 1.00 81.25 181 THR A CA 1
ATOM 1348 C C . THR A 1 181 ? -7.442 5.529 33.443 1.00 81.25 181 THR A C 1
ATOM 1350 O O . THR A 1 181 ? -7.311 5.083 34.581 1.00 81.25 181 THR A O 1
ATOM 1353 N N . GLU A 1 182 ? -7.228 6.810 33.141 1.00 80.19 182 GLU A N 1
ATOM 1354 C CA . GLU A 1 182 ? -6.683 7.794 34.084 1.00 80.19 182 GLU A CA 1
ATOM 1355 C C . GLU A 1 182 ? -7.738 8.759 34.644 1.00 80.19 182 GLU A C 1
ATOM 1357 O O . GLU A 1 182 ? -7.522 9.339 35.708 1.00 80.19 182 GLU A O 1
ATOM 1362 N N . SER A 1 183 ? -8.878 8.944 33.971 1.00 68.31 183 SER A N 1
ATOM 1363 C CA . SER A 1 183 ? -9.926 9.863 34.421 1.00 68.31 183 SER A CA 1
ATOM 1364 C C . SER A 1 183 ? -11.061 9.163 35.170 1.00 68.31 183 SER A C 1
ATOM 1366 O O . SER A 1 183 ? -11.578 8.142 34.729 1.00 68.31 183 SER A O 1
ATOM 1368 N N . GLU A 1 184 ? -11.546 9.784 36.251 1.00 65.38 184 GLU A N 1
ATOM 1369 C CA . GLU A 1 184 ? -12.758 9.352 36.975 1.00 65.38 184 GLU A CA 1
ATOM 1370 C C . GLU A 1 184 ? -14.064 9.557 36.165 1.00 65.38 184 GLU A C 1
ATOM 1372 O O . GLU A 1 184 ? -15.137 9.132 36.594 1.00 65.38 184 GLU A O 1
ATOM 1377 N N . GLY A 1 185 ? -13.994 10.200 34.989 1.00 66.69 185 GLY A N 1
ATOM 1378 C CA . GLY A 1 185 ? -15.119 10.446 34.077 1.00 66.69 185 GLY A CA 1
ATOM 1379 C C . GLY A 1 185 ? -14.973 9.721 32.734 1.00 66.69 185 GLY A C 1
ATOM 1380 O O . GLY A 1 185 ? -13.873 9.364 32.328 1.00 66.69 185 GLY A O 1
ATOM 1381 N N . LYS A 1 186 ? -16.082 9.498 32.015 1.00 67.75 186 LYS A N 1
ATOM 1382 C CA . LYS A 1 186 ? -16.038 8.942 30.651 1.00 67.75 186 LYS A CA 1
ATOM 1383 C C . LYS A 1 186 ? -15.752 10.053 29.632 1.00 67.75 186 LYS A C 1
ATOM 1385 O O . LYS A 1 186 ? -16.407 11.092 29.715 1.00 67.75 186 LYS A O 1
ATOM 1390 N N . PRO A 1 187 ? -14.856 9.845 28.650 1.00 70.44 187 PRO A N 1
ATOM 1391 C CA . PRO A 1 187 ? -14.684 10.782 27.546 1.00 70.44 187 PRO A CA 1
ATOM 1392 C C . PRO A 1 187 ? -16.002 10.985 26.789 1.00 70.44 187 PRO A C 1
ATOM 1394 O O . PRO A 1 187 ? -16.669 10.021 26.406 1.00 70.44 187 PRO A O 1
ATOM 1397 N N . GLU A 1 188 ? -16.382 12.241 26.562 1.00 73.62 188 GLU A N 1
ATOM 1398 C CA . GLU A 1 188 ? -17.562 12.584 25.770 1.00 73.62 188 GLU A CA 1
ATOM 1399 C C . GLU A 1 188 ? -17.193 12.794 24.299 1.00 73.62 188 GLU A C 1
ATOM 1401 O O . GLU A 1 188 ? -16.126 13.309 23.957 1.00 73.62 188 GLU A O 1
ATOM 1406 N N . ARG A 1 189 ? -18.104 12.417 23.397 1.00 74.69 189 ARG A N 1
ATOM 1407 C CA . ARG A 1 189 ? -17.947 12.674 21.966 1.00 74.69 189 ARG A CA 1
ATOM 1408 C C . ARG A 1 189 ? -18.096 14.175 21.709 1.00 74.69 189 ARG A C 1
ATOM 1410 O O . ARG A 1 189 ? -19.190 14.717 21.863 1.00 74.69 189 ARG A O 1
ATOM 1417 N N . LEU A 1 190 ? -17.016 14.828 21.283 1.00 67.19 190 LEU A N 1
ATOM 1418 C CA . LEU A 1 190 ? -17.086 16.196 20.768 1.00 67.19 190 LEU A CA 1
ATOM 1419 C C . LEU A 1 190 ? -17.954 16.208 19.499 1.00 67.19 190 LEU A C 1
ATOM 1421 O O . LEU A 1 190 ? -17.838 15.311 18.660 1.00 67.19 190 LEU A O 1
ATOM 1425 N N . ARG A 1 191 ? -18.879 17.172 19.454 1.00 57.44 191 ARG A N 1
ATOM 1426 C CA . ARG A 1 191 ? -19.911 17.323 18.416 1.00 57.44 191 ARG A CA 1
ATOM 1427 C C . ARG A 1 191 ? -19.323 17.440 17.017 1.00 57.44 191 ARG A C 1
ATOM 1429 O O . ARG A 1 191 ? -18.315 18.163 16.872 1.00 57.44 191 ARG A O 1
#

Solvent-accessible surface area (backbone atoms only — not comparable to full-atom values): 11581 Å² total; per-residue (Å²): 137,85,85,82,81,83,82,80,79,82,78,80,76,78,82,74,76,84,67,80,80,71,79,87,67,96,61,98,64,78,58,59,85,67,59,76,92,55,57,60,38,76,45,78,33,67,46,21,68,39,79,65,29,31,52,50,50,56,49,45,49,60,33,35,67,57,39,31,40,33,33,24,25,78,50,64,69,54,26,51,53,49,28,66,71,67,40,78,55,43,43,64,45,82,35,64,48,89,61,84,91,49,89,87,63,66,57,38,59,68,75,64,86,42,95,62,56,54,40,60,52,46,24,37,76,70,54,38,74,43,77,42,57,48,64,42,65,70,45,52,54,56,54,58,70,44,47,66,58,27,57,75,47,70,33,63,71,44,71,33,58,28,66,72,46,29,51,50,54,54,51,52,52,49,53,53,55,50,44,56,75,73,43,100,56,79,86,75,83,80,130